Protein AF-A0A9Q9HT91-F1 (afdb_monomer)

Radius of gyration: 25.12 Å; Cα contacts (8 Å, |Δi|>4): 204; chains: 1; bounding box: 53×42×69 Å

Nearest PDB structures (foldseek):
  7d0o-assembly1_A  TM=6.797E-01  e=1.186E-01  Homo sapiens
  7cmr-assembly1_A  TM=4.939E-01  e=7.449E-02  Homo sapiens
  5gk9-assembly1_A  TM=5.069E-01  e=9.399E-02  Homo sapiens
  5j8c-assembly1_A  TM=4.396E-01  e=1.412E-01  Homo sapiens
  5wci-assembly1_A  TM=4.255E-01  e=2.381E-01  Homo sapiens

Mean predicted aligned error: 10.66 Å

Structure (mmCIF, N/CA/C/O backbone):
data_AF-A0A9Q9HT91-F1
#
_entry.id   AF-A0A9Q9HT91-F1
#
loop_
_atom_site.group_PDB
_atom_site.id
_atom_site.type_symbol
_atom_site.label_atom_id
_atom_site.label_alt_id
_atom_site.label_comp_id
_atom_site.label_asym_id
_atom_site.label_entity_id
_atom_site.label_seq_id
_atom_site.pdbx_PDB_ins_code
_atom_site.Cartn_x
_atom_site.Cartn_y
_atom_site.Cartn_z
_atom_site.occupancy
_atom_site.B_iso_or_equiv
_atom_site.auth_seq_id
_atom_site.auth_comp_id
_atom_site.auth_asym_id
_atom_site.auth_atom_id
_atom_site.pdbx_PDB_model_num
ATOM 1 N N . MET A 1 1 ? 9.667 20.207 -13.976 1.00 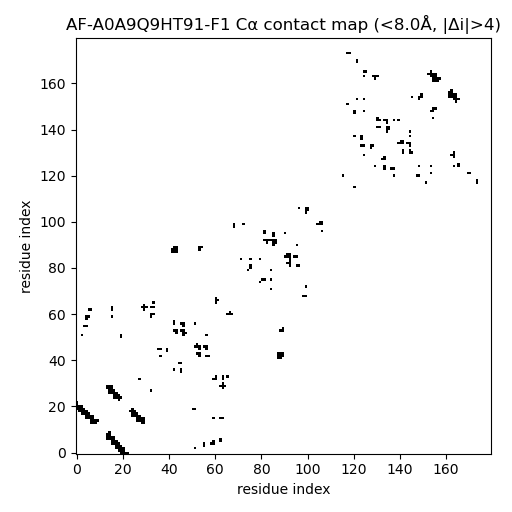67.81 1 MET A N 1
ATOM 2 C CA . MET A 1 1 ? 8.392 19.651 -14.512 1.00 67.81 1 MET A CA 1
ATOM 3 C C . MET A 1 1 ? 7.935 18.475 -13.646 1.00 67.81 1 MET A C 1
ATOM 5 O O . MET A 1 1 ? 8.798 17.853 -13.045 1.00 67.81 1 MET A O 1
ATOM 9 N N . PRO A 1 2 ? 6.633 18.139 -13.525 1.00 85.19 2 PRO A N 1
ATOM 10 C CA . PRO A 1 2 ? 6.233 16.934 -12.793 1.00 85.19 2 PRO A CA 1
ATOM 11 C C . PRO A 1 2 ? 6.709 15.677 -13.531 1.00 85.19 2 PRO A C 1
ATOM 13 O O . PRO A 1 2 ? 6.568 15.599 -14.753 1.00 85.19 2 PRO A O 1
ATOM 16 N N . SER A 1 3 ? 7.232 14.692 -12.797 1.00 91.38 3 SER A N 1
ATOM 17 C CA . SER A 1 3 ? 7.652 13.409 -13.364 1.00 91.38 3 SER A CA 1
ATOM 18 C C . SER A 1 3 ? 6.485 12.682 -14.040 1.00 91.38 3 SER A C 1
ATOM 20 O O . SER A 1 3 ? 5.354 12.686 -13.541 1.00 91.38 3 SER A O 1
ATOM 22 N N . LYS A 1 4 ? 6.746 12.027 -15.173 1.00 93.50 4 LYS A N 1
ATOM 23 C CA . LYS A 1 4 ? 5.754 11.290 -15.965 1.00 93.50 4 LYS A CA 1
ATOM 24 C C . LYS A 1 4 ? 6.334 9.960 -16.428 1.00 93.50 4 LYS A C 1
ATOM 26 O O . LYS A 1 4 ? 7.539 9.791 -16.533 1.00 93.50 4 LYS A O 1
ATOM 31 N N . VAL A 1 5 ? 5.440 9.016 -16.705 1.00 94.50 5 VAL A N 1
ATOM 32 C CA . VAL A 1 5 ? 5.770 7.707 -17.283 1.00 94.50 5 VAL A CA 1
ATOM 33 C C . VAL A 1 5 ? 4.813 7.439 -18.438 1.00 94.50 5 VAL A C 1
ATOM 35 O O . VAL A 1 5 ? 3.598 7.605 -18.267 1.00 94.50 5 VAL A O 1
ATOM 38 N N . PHE A 1 6 ? 5.320 7.026 -19.593 1.00 95.00 6 PHE A N 1
ATOM 39 C CA . PHE A 1 6 ? 4.531 6.715 -20.792 1.00 95.00 6 PHE A CA 1
ATOM 40 C C . PHE A 1 6 ? 5.215 5.615 -21.608 1.00 95.00 6 PHE A C 1
ATOM 42 O O . PHE A 1 6 ? 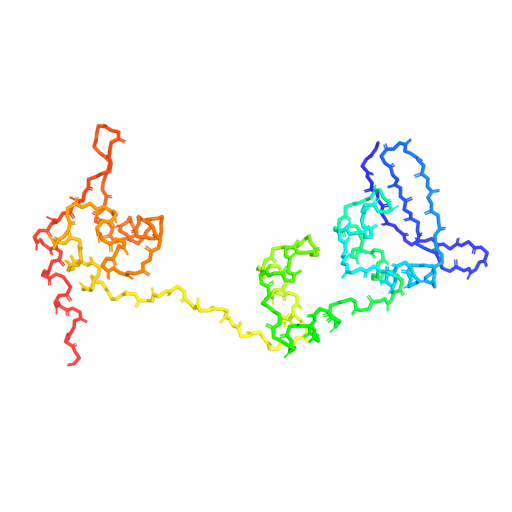6.400 5.340 -21.444 1.00 95.00 6 PHE A O 1
ATOM 49 N N . ALA A 1 7 ? 4.427 4.947 -22.445 1.00 93.81 7 ALA A N 1
ATOM 50 C CA . ALA A 1 7 ? 4.958 4.011 -23.421 1.00 93.81 7 ALA A CA 1
ATOM 51 C C . ALA A 1 7 ? 5.346 4.783 -24.680 1.00 93.81 7 ALA A C 1
ATOM 53 O O . ALA A 1 7 ? 4.586 5.646 -25.123 1.00 93.81 7 ALA A O 1
ATOM 54 N N . ILE A 1 8 ? 6.493 4.444 -25.251 1.00 94.12 8 ILE A N 1
ATOM 55 C CA . ILE A 1 8 ? 6.934 4.927 -26.560 1.00 94.12 8 ILE A CA 1
ATOM 56 C C . ILE A 1 8 ? 7.317 3.736 -27.435 1.00 94.12 8 ILE A C 1
ATOM 58 O O . ILE A 1 8 ? 7.484 2.617 -26.943 1.00 94.12 8 ILE A O 1
ATOM 62 N N . VAL A 1 9 ? 7.448 3.983 -28.734 1.00 93.44 9 VAL A N 1
ATOM 63 C CA . VAL A 1 9 ? 8.010 3.025 -29.686 1.00 93.44 9 VAL A CA 1
ATOM 64 C C . VAL A 1 9 ? 9.248 3.661 -30.302 1.00 93.44 9 VAL A C 1
ATOM 66 O O . VAL A 1 9 ? 9.152 4.752 -30.855 1.00 93.44 9 VAL A O 1
ATOM 69 N N . VAL A 1 10 ? 10.391 2.989 -30.190 1.00 91.69 10 VAL A N 1
ATOM 70 C CA . VAL A 1 10 ? 11.672 3.394 -30.789 1.00 91.69 10 VAL A CA 1
ATOM 71 C C . VAL A 1 10 ? 12.185 2.196 -31.572 1.00 91.69 10 VAL A C 1
ATOM 73 O O . VAL A 1 10 ? 12.246 1.099 -31.022 1.00 91.69 10 VAL A O 1
ATOM 76 N N . ASP A 1 11 ? 12.460 2.368 -32.864 1.00 92.00 11 ASP A N 1
ATOM 77 C CA . ASP A 1 11 ? 12.933 1.295 -33.753 1.00 92.00 11 ASP A CA 1
ATOM 78 C C . ASP A 1 11 ? 12.092 0.012 -33.663 1.00 92.00 11 ASP A C 1
ATOM 80 O O . ASP A 1 11 ? 12.602 -1.094 -33.494 1.00 92.00 11 ASP A O 1
ATOM 84 N N . GLN A 1 12 ? 10.764 0.172 -33.720 1.00 93.50 12 GLN A N 1
ATOM 85 C CA . GLN A 1 12 ? 9.773 -0.912 -33.601 1.00 93.50 12 GLN A CA 1
ATOM 86 C C . GLN A 1 12 ? 9.754 -1.635 -32.238 1.00 93.50 12 GLN A C 1
ATOM 88 O O . GLN A 1 12 ? 9.009 -2.598 -32.053 1.00 93.50 12 GLN A O 1
ATOM 93 N N . ARG A 1 13 ? 10.508 -1.157 -31.242 1.00 92.25 13 ARG A N 1
ATOM 94 C CA . ARG A 1 13 ? 10.531 -1.703 -29.880 1.00 92.25 13 ARG A CA 1
ATOM 95 C C . ARG A 1 13 ? 9.692 -0.846 -28.945 1.00 92.25 13 ARG A C 1
ATOM 97 O O . ARG A 1 13 ? 9.821 0.375 -28.913 1.00 92.25 13 ARG A O 1
ATOM 104 N N . LYS A 1 14 ? 8.841 -1.489 -28.144 1.00 94.81 14 LYS A N 1
ATOM 105 C CA . LYS A 1 14 ? 8.106 -0.817 -27.063 1.00 94.81 14 LYS A CA 1
ATOM 106 C C . LYS A 1 14 ? 9.066 -0.509 -25.918 1.00 94.81 14 LYS A C 1
ATOM 108 O O . LYS A 1 14 ? 9.733 -1.415 -25.426 1.00 94.81 14 LYS A O 1
ATOM 113 N N . MET A 1 15 ? 9.086 0.739 -25.467 1.00 96.12 15 MET A N 1
ATOM 114 C CA . MET A 1 15 ? 9.897 1.187 -24.335 1.00 96.12 15 MET A CA 1
ATOM 115 C C . MET A 1 15 ? 9.038 1.906 -23.295 1.00 96.12 15 MET A C 1
ATOM 117 O O . MET A 1 15 ? 7.963 2.437 -23.595 1.00 96.12 15 MET A O 1
ATOM 121 N N . VAL A 1 16 ? 9.533 1.935 -22.061 1.00 95.69 16 VAL A N 1
ATOM 122 C CA . VAL A 1 16 ? 8.996 2.723 -20.954 1.00 95.69 16 VAL A CA 1
ATOM 123 C C . VAL A 1 16 ? 9.860 3.964 -20.807 1.00 95.69 16 VAL A C 1
ATOM 125 O O . VAL A 1 16 ? 11.016 3.875 -20.404 1.00 95.69 16 VAL A O 1
ATOM 128 N N . ALA A 1 17 ? 9.299 5.123 -21.122 1.00 95.31 17 ALA A N 1
ATOM 129 C CA . ALA A 1 17 ? 9.983 6.392 -20.951 1.00 95.31 17 ALA A CA 1
ATOM 130 C C . ALA A 1 17 ? 9.537 7.074 -19.656 1.00 95.31 17 ALA A C 1
ATOM 132 O O . ALA A 1 17 ? 8.346 7.099 -19.314 1.00 95.31 17 ALA A O 1
ATOM 133 N N . ILE A 1 18 ? 10.519 7.596 -18.927 1.00 94.88 18 ILE A N 1
ATOM 134 C CA . ILE A 1 18 ? 10.377 8.195 -17.604 1.00 94.88 18 ILE A CA 1
ATOM 135 C C . ILE A 1 18 ? 10.991 9.590 -17.642 1.00 94.88 18 ILE A C 1
ATOM 137 O O . ILE A 1 18 ? 12.148 9.740 -18.023 1.00 94.88 18 ILE A O 1
ATOM 141 N N . THR A 1 19 ? 10.225 10.596 -17.222 1.00 93.38 19 THR A N 1
ATOM 142 C CA . THR A 1 19 ? 10.721 11.970 -17.072 1.00 93.38 19 THR A CA 1
ATOM 143 C C . THR A 1 19 ? 10.962 12.269 -15.607 1.00 93.38 19 THR A C 1
ATOM 145 O O . THR A 1 19 ? 10.081 12.034 -14.770 1.00 93.38 19 THR A O 1
ATOM 148 N N . VAL A 1 20 ? 12.124 12.829 -15.299 1.00 88.62 20 VAL A N 1
ATOM 149 C CA . VAL A 1 20 ? 12.476 13.309 -13.957 1.00 88.62 20 VAL A CA 1
ATOM 150 C C . VAL A 1 20 ? 12.316 14.830 -13.865 1.00 88.62 20 VAL A C 1
ATOM 152 O O . VAL A 1 20 ? 12.063 15.509 -14.862 1.00 88.62 20 VAL A O 1
ATOM 155 N N . SER A 1 21 ? 12.341 15.371 -12.645 1.00 75.88 21 SER A N 1
ATOM 156 C CA . SER A 1 21 ? 11.926 16.750 -12.337 1.00 75.88 21 SER A CA 1
ATOM 157 C C . SER A 1 21 ? 12.693 17.844 -13.089 1.00 75.88 21 SER A C 1
ATOM 159 O O . SER A 1 21 ? 12.141 18.933 -13.286 1.00 75.88 21 SER A O 1
ATOM 161 N N . GLU A 1 22 ? 13.896 17.526 -13.562 1.00 77.44 22 GLU A N 1
ATOM 162 C CA . GLU A 1 22 ? 14.826 18.421 -14.265 1.00 77.44 22 GLU A CA 1
ATOM 163 C C . GLU A 1 22 ? 14.638 18.426 -15.788 1.00 77.44 22 GLU A C 1
ATOM 165 O O . GLU A 1 22 ? 15.249 19.223 -16.486 1.00 77.44 22 GLU A O 1
ATOM 170 N N . GLY A 1 23 ? 13.707 17.617 -16.305 1.00 79.19 23 GLY A N 1
ATOM 171 C CA . GLY A 1 23 ? 13.425 17.560 -17.737 1.00 79.19 23 GLY A CA 1
ATOM 172 C C . GLY A 1 23 ? 14.238 16.513 -18.488 1.00 79.19 23 GLY A C 1
ATOM 173 O O . GLY A 1 23 ? 14.020 16.395 -19.688 1.00 79.19 23 GLY A O 1
ATOM 174 N N . ASP A 1 24 ? 15.073 15.725 -17.805 1.00 87.56 24 ASP A N 1
ATOM 175 C CA . ASP A 1 24 ? 15.729 14.550 -18.382 1.00 87.56 24 ASP A CA 1
ATOM 176 C C . ASP A 1 24 ? 14.738 13.404 -18.615 1.00 87.56 24 ASP A C 1
ATOM 178 O O . ASP A 1 24 ? 13.771 13.208 -17.863 1.00 87.56 24 ASP A O 1
ATOM 182 N N . TRP A 1 25 ? 14.983 12.653 -19.692 1.00 90.50 25 TRP A N 1
ATOM 183 C CA . TRP A 1 25 ? 14.171 11.518 -20.119 1.00 90.50 25 TRP A CA 1
ATOM 184 C C . TRP A 1 25 ? 15.060 10.287 -20.178 1.00 90.50 25 TRP A C 1
ATOM 186 O O . TRP A 1 25 ? 16.054 10.256 -20.899 1.00 90.50 25 TRP A O 1
ATOM 196 N N . HIS A 1 26 ? 14.657 9.249 -19.458 1.00 93.94 26 HIS A N 1
ATOM 197 C CA . HIS A 1 26 ? 15.297 7.945 -19.517 1.00 93.94 26 HIS A CA 1
ATOM 198 C C . HIS A 1 26 ? 14.332 6.953 -20.154 1.00 93.94 26 HIS A C 1
ATOM 200 O O . HIS A 1 26 ? 13.163 6.866 -19.764 1.00 93.94 26 HIS A O 1
ATOM 206 N N . CYS A 1 27 ? 14.816 6.222 -21.154 1.00 95.44 27 CYS A N 1
ATOM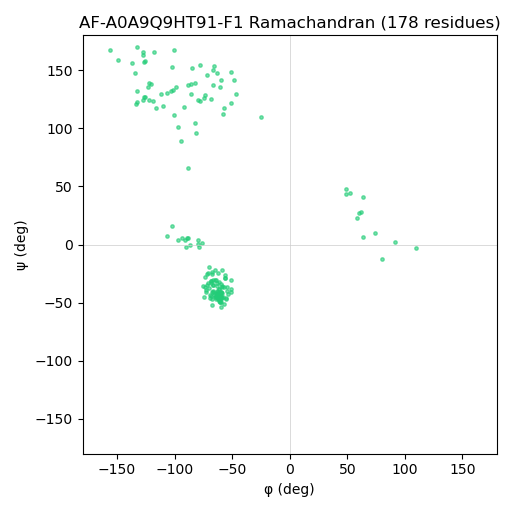 207 C CA . CYS A 1 27 ? 14.053 5.187 -21.835 1.00 95.44 27 CYS A CA 1
ATOM 208 C C . CYS A 1 27 ? 14.575 3.826 -21.399 1.00 95.44 27 CYS A C 1
ATOM 210 O O . CYS A 1 27 ? 15.775 3.584 -21.460 1.00 95.44 27 CYS A O 1
ATOM 212 N N . TYR A 1 28 ? 13.662 2.950 -21.000 1.00 96.50 28 TYR A N 1
ATOM 213 C CA . TYR A 1 28 ? 13.978 1.598 -20.567 1.00 96.50 28 TYR A CA 1
ATOM 214 C C . TYR A 1 28 ? 13.228 0.584 -21.421 1.00 96.50 28 TYR A C 1
ATOM 216 O O . TYR A 1 28 ? 12.034 0.740 -21.707 1.00 96.50 28 TYR A O 1
ATOM 224 N N . LEU A 1 29 ? 13.901 -0.493 -21.792 1.00 96.88 29 LEU A N 1
ATOM 225 C CA . LEU A 1 29 ? 13.258 -1.702 -22.273 1.00 96.88 29 LEU A CA 1
ATOM 226 C C . LEU A 1 29 ? 12.462 -2.356 -21.129 1.00 96.88 29 LEU A C 1
ATOM 228 O O . LEU A 1 29 ? 12.853 -2.264 -19.961 1.00 96.88 29 LEU A O 1
ATOM 232 N N . PRO A 1 30 ? 11.367 -3.075 -21.434 1.00 96.56 30 PRO A N 1
ATOM 233 C CA . PRO A 1 30 ? 10.641 -3.854 -20.432 1.00 96.56 30 PRO A CA 1
ATOM 234 C C . PRO A 1 30 ? 11.538 -4.795 -19.610 1.00 96.56 30 PRO A C 1
ATOM 236 O O . PRO A 1 30 ? 11.363 -4.880 -18.398 1.00 96.56 30 PRO A O 1
ATOM 239 N N . SER A 1 31 ? 12.541 -5.421 -20.236 1.00 97.12 31 SER A N 1
ATOM 240 C CA . SER A 1 31 ? 13.512 -6.307 -19.574 1.00 97.12 31 SER A CA 1
ATOM 241 C C . SER A 1 31 ? 14.438 -5.581 -18.590 1.00 97.12 31 SER A C 1
ATOM 243 O O . SER A 1 31 ? 14.853 -6.153 -17.583 1.00 97.12 31 SER A O 1
ATOM 245 N N . GLU A 1 32 ? 14.756 -4.309 -18.834 1.00 97.50 32 GLU A N 1
ATOM 246 C CA . GLU A 1 32 ? 15.544 -3.496 -17.900 1.00 97.50 32 GLU A CA 1
ATOM 247 C C . GLU A 1 32 ? 14.709 -3.133 -16.672 1.00 97.50 32 GLU A C 1
ATOM 249 O O . GLU A 1 32 ? 15.192 -3.218 -15.545 1.00 97.50 32 GLU A O 1
ATOM 254 N N . ILE A 1 33 ? 13.430 -2.801 -16.875 1.00 97.12 33 ILE A N 1
ATOM 255 C CA . ILE A 1 33 ? 12.484 -2.563 -15.778 1.00 97.12 33 ILE A CA 1
ATOM 256 C C . ILE A 1 33 ? 12.293 -3.840 -14.949 1.00 97.12 33 ILE A C 1
ATOM 258 O O . ILE A 1 33 ? 12.265 -3.767 -13.721 1.00 97.12 33 ILE A O 1
ATOM 262 N N . GLU A 1 34 ? 12.210 -5.002 -15.597 1.00 97.31 34 GLU A N 1
ATOM 263 C CA . GLU A 1 34 ? 12.161 -6.308 -14.933 1.00 97.31 34 GLU A CA 1
ATOM 264 C C . GLU A 1 34 ? 13.423 -6.582 -14.111 1.00 97.31 34 GLU A C 1
ATOM 266 O O . GLU A 1 34 ? 13.323 -6.973 -12.951 1.00 97.31 34 GLU A O 1
ATOM 271 N N . THR A 1 35 ? 14.601 -6.294 -14.667 1.00 97.75 35 THR A N 1
ATOM 272 C CA . THR A 1 35 ? 15.886 -6.437 -13.965 1.00 97.75 35 THR A CA 1
ATOM 273 C C . THR A 1 35 ? 15.966 -5.523 -12.743 1.00 97.75 35 THR A C 1
ATOM 275 O O . THR A 1 35 ? 16.376 -5.944 -11.665 1.00 97.75 35 THR A O 1
ATOM 278 N N . ILE A 1 36 ? 15.540 -4.265 -12.872 1.00 97.06 36 ILE A N 1
ATOM 279 C CA . ILE A 1 36 ? 15.503 -3.333 -11.740 1.00 97.06 36 ILE A CA 1
ATOM 280 C C . ILE A 1 36 ? 14.527 -3.831 -10.667 1.00 97.06 36 ILE A C 1
ATOM 282 O O . ILE A 1 36 ? 14.830 -3.739 -9.476 1.00 97.06 36 ILE A O 1
ATOM 286 N N . TYR A 1 37 ? 13.366 -4.347 -11.079 1.00 97.44 37 TYR A N 1
ATOM 287 C CA . TYR A 1 37 ? 12.358 -4.883 -10.172 1.00 97.44 37 TYR A CA 1
ATOM 288 C C . TYR A 1 37 ? 12.868 -6.108 -9.406 1.00 97.44 37 TYR A C 1
ATOM 290 O O . TYR A 1 37 ? 12.738 -6.139 -8.187 1.00 97.44 37 TYR A O 1
ATOM 298 N N . SER A 1 38 ? 13.503 -7.070 -10.081 1.00 96.69 38 SER A N 1
ATOM 299 C CA . SER A 1 38 ? 14.019 -8.294 -9.450 1.00 96.69 38 SER A CA 1
ATOM 300 C C . SER A 1 38 ? 15.185 -8.047 -8.487 1.00 96.69 38 SER A C 1
ATOM 302 O O . SER A 1 38 ? 15.378 -8.816 -7.550 1.00 96.69 38 SER A O 1
ATOM 304 N N . GLN A 1 39 ? 15.935 -6.961 -8.686 1.00 96.69 39 GLN A N 1
ATOM 305 C CA . GLN A 1 39 ? 17.037 -6.531 -7.817 1.00 96.69 39 GLN A CA 1
ATOM 306 C C . GLN A 1 39 ? 16.599 -5.657 -6.632 1.00 96.69 39 GLN A C 1
ATOM 308 O O . GLN A 1 39 ? 17.451 -5.188 -5.879 1.00 96.69 39 GLN A O 1
ATOM 313 N N . SER A 1 40 ? 15.305 -5.362 -6.491 1.00 95.75 40 SER A N 1
ATOM 314 C CA . SER A 1 40 ? 14.809 -4.414 -5.492 1.00 95.75 40 SER A CA 1
ATOM 315 C C . SER A 1 40 ? 13.828 -5.068 -4.527 1.00 95.75 40 SER A C 1
ATOM 317 O O . SER A 1 40 ? 12.909 -5.765 -4.943 1.00 95.75 40 SER A O 1
ATOM 319 N N . ASP A 1 41 ? 13.943 -4.743 -3.239 1.00 93.44 41 ASP A N 1
ATOM 320 C CA . ASP A 1 41 ? 13.063 -5.317 -2.211 1.00 93.44 41 ASP A CA 1
ATOM 321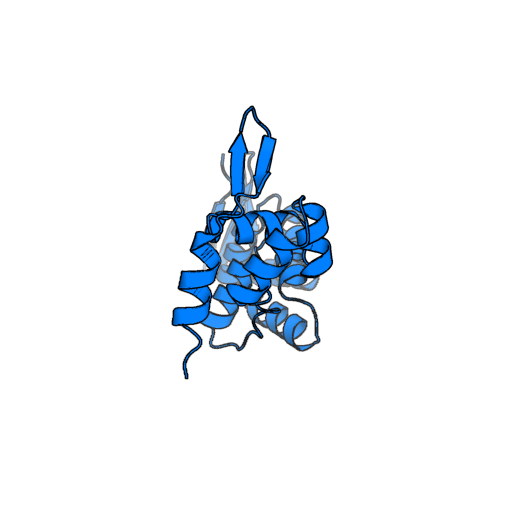 C C . ASP A 1 41 ? 11.621 -4.792 -2.286 1.00 93.44 41 ASP A C 1
ATOM 323 O O . ASP A 1 41 ? 10.664 -5.486 -1.941 1.00 93.44 41 ASP A O 1
ATOM 327 N N . ASN A 1 42 ? 11.445 -3.528 -2.686 1.00 95.69 42 ASN A N 1
ATOM 328 C CA . ASN A 1 42 ? 10.142 -2.869 -2.706 1.00 95.69 42 ASN A CA 1
ATOM 329 C C . ASN A 1 42 ? 10.086 -1.699 -3.701 1.00 95.69 42 ASN A C 1
ATOM 331 O O . ASN A 1 42 ? 11.099 -1.183 -4.184 1.00 95.69 42 ASN A O 1
ATOM 335 N N . LEU A 1 43 ? 8.865 -1.222 -3.973 1.00 96.38 43 LEU A N 1
ATOM 336 C CA . LEU A 1 43 ? 8.635 -0.138 -4.932 1.00 96.38 43 LEU A CA 1
ATOM 337 C C . LEU A 1 43 ? 9.249 1.208 -4.521 1.00 96.38 43 LEU A C 1
ATOM 339 O O . LEU A 1 43 ? 9.445 2.053 -5.394 1.00 96.38 43 LEU A O 1
ATOM 343 N N . ARG A 1 44 ? 9.525 1.452 -3.230 1.00 95.94 44 ARG A N 1
ATOM 344 C CA . ARG A 1 44 ? 10.178 2.698 -2.791 1.00 95.94 44 ARG A CA 1
ATOM 345 C C . ARG A 1 44 ? 11.651 2.714 -3.171 1.00 95.94 44 ARG A C 1
ATOM 347 O O . ARG A 1 44 ? 12.128 3.756 -3.609 1.00 95.94 44 ARG A O 1
ATOM 354 N N . THR A 1 45 ? 12.335 1.579 -3.065 1.00 96.44 45 THR A N 1
ATOM 355 C CA . THR A 1 45 ? 13.725 1.441 -3.512 1.00 96.44 45 THR A CA 1
ATOM 356 C C . THR A 1 45 ? 13.837 1.719 -5.010 1.00 96.44 45 THR A C 1
ATOM 358 O O . THR A 1 45 ? 14.653 2.540 -5.423 1.00 96.44 45 THR A O 1
ATOM 361 N N . ILE A 1 46 ? 12.940 1.139 -5.816 1.00 96.31 46 ILE A N 1
ATOM 362 C CA . ILE A 1 46 ? 12.890 1.387 -7.267 1.00 96.31 46 ILE A CA 1
ATOM 363 C C . ILE A 1 46 ? 12.585 2.862 -7.561 1.00 96.31 46 ILE A C 1
ATOM 365 O O . ILE A 1 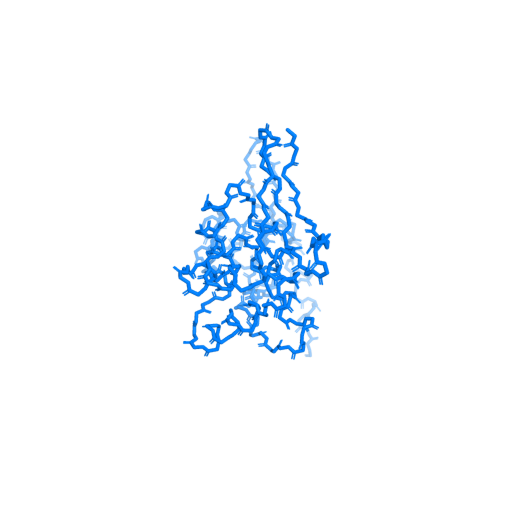46 ? 13.249 3.486 -8.384 1.00 96.31 46 ILE A O 1
ATOM 369 N N . ALA A 1 47 ? 11.583 3.425 -6.882 1.00 95.44 47 ALA A N 1
ATOM 370 C CA . ALA A 1 47 ? 11.186 4.825 -7.013 1.00 95.44 47 ALA A CA 1
ATOM 371 C C . ALA A 1 47 ? 12.363 5.775 -6.752 1.00 95.44 47 ALA A C 1
ATOM 373 O O . ALA A 1 47 ? 12.615 6.666 -7.559 1.00 95.44 47 ALA A O 1
ATOM 374 N N . SER A 1 48 ? 13.112 5.529 -5.675 1.00 94.56 48 SER A N 1
ATOM 375 C CA . SER A 1 48 ? 14.326 6.274 -5.336 1.00 94.56 48 SER A CA 1
ATOM 376 C C . SER A 1 48 ? 15.390 6.144 -6.430 1.00 94.56 48 SER A C 1
ATOM 378 O O . SER A 1 48 ? 15.879 7.153 -6.929 1.00 94.56 48 SER A O 1
ATOM 380 N N . ARG A 1 49 ? 15.679 4.911 -6.878 1.00 94.44 49 ARG A N 1
ATOM 381 C CA . ARG A 1 49 ? 16.671 4.625 -7.930 1.00 94.44 49 ARG A CA 1
ATOM 382 C C . ARG A 1 49 ? 16.353 5.319 -9.256 1.00 94.44 49 ARG A C 1
ATOM 384 O O . ARG A 1 49 ? 17.270 5.718 -9.960 1.00 94.44 49 ARG A O 1
ATOM 391 N N . LEU A 1 50 ? 15.072 5.444 -9.596 1.00 93.12 50 LEU A N 1
ATOM 392 C CA . LEU A 1 50 ? 14.606 6.049 -10.847 1.00 93.12 50 LEU A CA 1
ATOM 393 C C . LEU A 1 50 ? 14.205 7.526 -10.709 1.00 93.12 50 LEU A C 1
ATOM 395 O O . LEU A 1 50 ? 13.692 8.099 -11.667 1.00 93.12 50 LEU A O 1
ATOM 399 N N . GLY A 1 51 ? 14.377 8.138 -9.532 1.00 93.56 51 GLY A N 1
ATOM 400 C CA . GLY A 1 51 ? 14.031 9.545 -9.306 1.00 93.56 51 GLY A CA 1
ATOM 401 C C . GLY A 1 51 ? 12.541 9.869 -9.488 1.00 93.56 51 GLY A C 1
ATOM 402 O O . GLY A 1 51 ? 12.185 10.986 -9.865 1.00 93.56 51 GLY A O 1
ATOM 403 N N . ILE A 1 52 ? 11.643 8.904 -9.255 1.00 94.94 52 ILE A N 1
ATOM 404 C CA . ILE A 1 52 ? 10.193 9.071 -9.448 1.00 94.94 52 ILE A CA 1
ATOM 405 C C . ILE A 1 52 ? 9.383 8.558 -8.261 1.00 94.94 52 ILE A C 1
ATOM 407 O O . ILE A 1 52 ? 9.892 7.917 -7.354 1.00 94.94 52 ILE A O 1
ATOM 411 N N . THR A 1 53 ? 8.081 8.843 -8.231 1.00 95.31 53 THR A N 1
ATOM 412 C CA . THR A 1 53 ? 7.218 8.401 -7.124 1.00 95.31 53 THR A CA 1
ATOM 413 C C . THR A 1 53 ? 6.831 6.917 -7.242 1.00 95.31 53 THR A C 1
ATOM 415 O O . THR A 1 53 ? 6.682 6.406 -8.357 1.00 95.31 53 THR A O 1
ATOM 418 N N . PRO A 1 54 ? 6.517 6.221 -6.128 1.00 96.06 54 PRO A N 1
ATOM 419 C CA . PRO A 1 54 ? 6.009 4.843 -6.173 1.00 96.06 54 PRO A CA 1
ATOM 420 C C . PRO A 1 54 ? 4.746 4.676 -7.031 1.00 96.06 54 PRO A C 1
ATOM 422 O O . PRO A 1 54 ? 4.514 3.620 -7.614 1.00 96.06 54 PRO A O 1
ATOM 425 N N . LEU A 1 55 ? 3.918 5.722 -7.147 1.00 95.06 55 LEU A N 1
ATOM 426 C CA . LEU A 1 55 ? 2.758 5.720 -8.041 1.00 95.06 55 LEU A CA 1
ATOM 427 C C . LEU A 1 55 ? 3.166 5.574 -9.511 1.00 95.06 55 LEU A C 1
ATOM 429 O O . LEU A 1 55 ? 2.527 4.821 -10.246 1.00 95.06 55 LEU A O 1
ATOM 433 N N . LEU A 1 56 ? 4.220 6.275 -9.926 1.00 96.00 56 LEU A N 1
ATOM 434 C CA . LEU A 1 56 ? 4.745 6.210 -11.285 1.00 96.00 56 LEU A CA 1
ATOM 435 C C . LEU A 1 56 ? 5.448 4.878 -11.559 1.00 96.00 56 LEU A C 1
ATOM 437 O O . LEU A 1 56 ? 5.263 4.329 -12.642 1.00 96.00 56 LEU A O 1
ATOM 441 N N . ILE A 1 57 ? 6.125 4.292 -10.566 1.00 97.06 57 ILE A N 1
ATOM 442 C CA . ILE A 1 57 ? 6.682 2.933 -10.678 1.00 97.06 57 ILE A CA 1
ATOM 443 C C . ILE A 1 57 ? 5.601 1.902 -10.980 1.00 97.06 57 ILE A C 1
ATOM 445 O O . ILE A 1 57 ? 5.758 1.105 -11.898 1.00 97.06 57 ILE A O 1
ATOM 449 N N . ARG A 1 58 ? 4.451 1.953 -10.297 1.00 96.31 58 ARG A N 1
ATOM 450 C CA . ARG A 1 58 ? 3.326 1.053 -10.614 1.00 96.31 58 ARG A CA 1
ATOM 451 C C . ARG A 1 58 ? 2.879 1.176 -12.072 1.00 96.31 58 ARG A C 1
ATOM 453 O O . ARG A 1 58 ? 2.503 0.181 -12.688 1.00 96.31 58 ARG A O 1
ATOM 460 N N . LYS A 1 59 ? 2.914 2.392 -12.630 1.00 96.62 59 LYS A N 1
ATOM 461 C CA . LYS A 1 59 ? 2.615 2.623 -14.048 1.00 96.62 59 LYS A CA 1
ATOM 462 C C . LYS A 1 59 ? 3.700 2.017 -14.943 1.00 96.62 59 LYS A C 1
ATOM 464 O O . LYS A 1 59 ? 3.334 1.351 -15.905 1.00 96.62 59 LYS A O 1
ATOM 469 N N . ALA A 1 60 ? 4.978 2.206 -14.615 1.00 96.94 60 ALA A N 1
ATOM 470 C CA . ALA A 1 60 ? 6.111 1.639 -15.350 1.00 96.94 60 ALA A CA 1
ATOM 471 C C . ALA A 1 60 ? 6.065 0.102 -15.382 1.00 96.94 60 ALA A C 1
ATOM 473 O O . ALA A 1 60 ? 6.089 -0.480 -16.461 1.00 96.94 60 ALA A O 1
ATOM 474 N N . LEU A 1 61 ? 5.871 -0.544 -14.227 1.00 97.50 61 LEU A N 1
ATOM 475 C CA . LEU A 1 61 ? 5.748 -2.004 -14.115 1.00 97.50 61 LEU A CA 1
ATOM 476 C C . LEU A 1 61 ? 4.590 -2.545 -14.958 1.00 97.50 61 LEU A C 1
ATOM 478 O O . LEU A 1 61 ? 4.747 -3.529 -15.672 1.00 97.50 61 LEU A O 1
ATOM 482 N N . ARG A 1 62 ? 3.441 -1.857 -14.954 1.00 96.38 62 ARG A N 1
ATOM 483 C CA . ARG A 1 62 ? 2.301 -2.231 -15.801 1.00 96.38 62 ARG A CA 1
ATOM 484 C C . ARG A 1 62 ? 2.625 -2.132 -17.294 1.00 96.38 62 ARG A C 1
ATOM 486 O O . ARG A 1 62 ? 2.185 -2.986 -18.052 1.00 96.38 62 ARG A O 1
ATOM 493 N N . LEU A 1 63 ? 3.356 -1.101 -17.723 1.00 96.50 63 LEU A N 1
ATOM 494 C CA . LEU A 1 63 ? 3.779 -0.960 -19.123 1.00 96.50 63 LEU A CA 1
ATOM 495 C C . LEU A 1 63 ? 4.810 -2.024 -19.522 1.00 96.50 63 LEU A C 1
ATOM 497 O O . LEU A 1 63 ? 4.795 -2.479 -20.661 1.00 96.50 63 LEU A O 1
ATOM 501 N N . ALA A 1 64 ? 5.642 -2.459 -18.576 1.00 96.25 64 ALA A N 1
ATOM 502 C CA . ALA A 1 64 ? 6.570 -3.574 -18.736 1.00 96.25 64 ALA A CA 1
ATOM 503 C C . ALA A 1 64 ? 5.906 -4.960 -18.583 1.00 96.25 64 ALA A C 1
ATOM 505 O O . ALA A 1 64 ? 6.589 -5.970 -18.652 1.00 96.25 64 ALA A O 1
ATOM 506 N N . SER A 1 65 ? 4.580 -5.031 -18.402 1.00 97.00 65 SER A N 1
ATOM 507 C CA . SER A 1 65 ? 3.826 -6.281 -18.184 1.00 97.00 65 SER A CA 1
ATOM 508 C C . SER A 1 65 ? 4.235 -7.081 -16.935 1.00 97.00 65 SER A C 1
ATOM 510 O O . SER A 1 65 ? 4.015 -8.288 -16.869 1.00 97.00 65 SER A O 1
ATOM 512 N N . ILE A 1 66 ? 4.767 -6.411 -15.910 1.00 97.25 66 ILE A N 1
ATOM 513 C CA . ILE A 1 66 ? 5.165 -7.023 -14.635 1.00 97.25 66 ILE A CA 1
ATOM 514 C C . ILE A 1 66 ? 3.999 -6.948 -13.641 1.00 97.25 66 ILE A C 1
ATOM 516 O O . ILE A 1 66 ? 3.559 -5.860 -13.249 1.00 97.25 66 ILE A O 1
ATOM 520 N N . ASP A 1 67 ? 3.504 -8.104 -13.188 1.00 96.44 67 ASP A N 1
ATOM 521 C CA . ASP A 1 67 ? 2.384 -8.186 -12.240 1.00 96.44 67 ASP A CA 1
ATOM 522 C C . ASP A 1 67 ? 2.843 -8.155 -10.775 1.00 96.44 67 ASP A C 1
ATOM 524 O O . ASP A 1 67 ? 2.644 -9.104 -10.017 1.00 96.44 67 ASP A O 1
ATOM 528 N N . TYR A 1 68 ? 3.416 -7.026 -10.352 1.00 96.75 68 TYR A N 1
ATOM 529 C CA . TYR A 1 68 ? 3.940 -6.851 -8.989 1.00 96.75 68 TYR A CA 1
ATOM 530 C C . TYR A 1 68 ? 2.895 -7.111 -7.886 1.00 96.75 68 TYR A C 1
ATOM 532 O O . TYR A 1 68 ? 3.228 -7.482 -6.763 1.00 96.75 68 TYR A O 1
ATOM 540 N N . LEU A 1 69 ? 1.601 -6.933 -8.189 1.00 97.38 69 LEU A N 1
ATOM 541 C CA . LEU A 1 69 ? 0.524 -7.226 -7.243 1.00 97.38 69 LEU A CA 1
ATOM 542 C C . LEU A 1 69 ? 0.477 -8.708 -6.875 1.00 97.38 69 LEU A C 1
ATOM 544 O O . LEU A 1 69 ? 0.128 -9.031 -5.740 1.00 97.38 69 LEU A O 1
ATOM 548 N N . ARG A 1 70 ? 0.833 -9.596 -7.807 1.00 97.56 70 ARG A N 1
ATOM 549 C CA . ARG A 1 70 ? 0.876 -11.037 -7.565 1.00 97.56 70 ARG A CA 1
ATOM 550 C C . ARG A 1 70 ? 1.965 -11.397 -6.564 1.00 97.56 70 ARG A C 1
ATOM 552 O O . ARG A 1 70 ? 1.717 -12.211 -5.679 1.00 97.56 70 ARG A O 1
ATOM 559 N N . ASP A 1 71 ? 3.123 -10.755 -6.656 1.00 96.75 71 ASP A N 1
ATOM 560 C CA . ASP A 1 71 ? 4.230 -10.979 -5.723 1.00 96.75 71 ASP A CA 1
ATOM 561 C C . ASP A 1 71 ? 3.902 -10.441 -4.332 1.00 96.75 71 ASP A C 1
ATOM 563 O O . ASP A 1 71 ? 4.062 -11.154 -3.341 1.00 96.75 71 ASP A O 1
ATOM 567 N N . LEU A 1 72 ? 3.317 -9.240 -4.250 1.00 97.06 72 LEU A N 1
ATOM 568 C CA . LEU A 1 72 ? 2.811 -8.713 -2.978 1.00 97.06 72 LEU A CA 1
ATOM 569 C C . LEU A 1 72 ? 1.751 -9.634 -2.363 1.00 97.06 72 LEU A C 1
ATOM 571 O O . LEU A 1 72 ? 1.699 -9.792 -1.144 1.00 97.06 72 LEU A O 1
ATOM 575 N N . TYR A 1 73 ? 0.899 -10.252 -3.183 1.00 97.31 73 TYR A N 1
ATOM 576 C CA . TYR A 1 73 ? -0.101 -11.188 -2.684 1.00 97.31 73 TYR A CA 1
ATOM 577 C C . TYR A 1 73 ? 0.525 -12.494 -2.176 1.00 97.31 73 TYR A C 1
ATOM 579 O O . TYR A 1 73 ? 0.099 -12.993 -1.137 1.00 97.31 73 TYR A O 1
ATOM 587 N N . LYS A 1 74 ? 1.578 -13.010 -2.823 1.00 96.88 74 LYS A N 1
ATOM 588 C CA . LYS A 1 74 ? 2.347 -14.154 -2.299 1.00 96.88 74 LYS A CA 1
ATOM 589 C C . LYS A 1 74 ? 2.959 -13.842 -0.931 1.00 96.88 74 LYS A C 1
ATOM 591 O O . LYS A 1 74 ? 2.809 -14.644 -0.015 1.00 96.88 74 LYS A O 1
ATOM 596 N N . GLN A 1 75 ? 3.562 -12.662 -0.765 1.00 95.88 75 GLN A N 1
ATOM 597 C CA . GLN A 1 75 ? 4.102 -12.222 0.532 1.00 95.88 75 GLN A CA 1
ATOM 598 C C . GLN A 1 75 ? 3.003 -12.075 1.597 1.00 95.88 75 GLN A C 1
ATOM 600 O O . GLN A 1 75 ? 3.188 -12.389 2.771 1.00 95.88 75 GLN A O 1
ATOM 605 N N . TYR A 1 76 ? 1.816 -11.624 1.193 1.00 95.69 76 TYR A N 1
ATOM 606 C CA . TYR A 1 76 ? 0.660 -11.596 2.083 1.00 95.69 76 TYR A CA 1
ATOM 607 C C . TYR A 1 76 ? 0.239 -13.010 2.515 1.00 95.69 76 TYR A C 1
ATOM 609 O O . TYR A 1 76 ? -0.019 -13.246 3.696 1.00 95.69 76 TYR A O 1
ATOM 617 N N . GLN A 1 77 ? 0.198 -13.962 1.580 1.00 95.12 77 GLN A N 1
ATOM 618 C CA . GLN A 1 77 ? -0.133 -15.359 1.870 1.00 95.12 77 GLN A CA 1
ATOM 619 C C 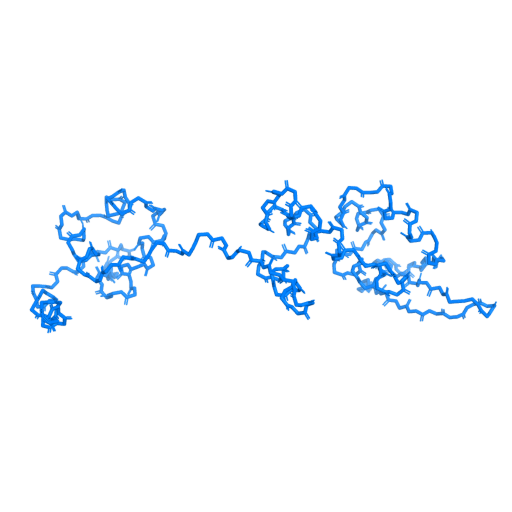. GLN A 1 77 ? 0.912 -16.042 2.763 1.00 95.12 77 GLN A C 1
ATOM 621 O O . GLN A 1 77 ? 0.533 -16.887 3.570 1.00 95.12 77 GLN A O 1
ATOM 626 N N . SER A 1 78 ? 2.185 -15.639 2.687 1.00 94.94 78 SER A N 1
ATOM 627 C CA . SER A 1 78 ? 3.242 -16.108 3.594 1.00 94.94 78 SER A CA 1
ATOM 628 C C . SER A 1 78 ? 3.196 -15.471 4.989 1.00 94.94 78 SER A C 1
ATOM 630 O O . SER A 1 78 ? 4.036 -15.784 5.825 1.00 94.94 78 SER A O 1
ATOM 632 N N . GLY A 1 79 ? 2.220 -14.599 5.262 1.00 92.19 79 GLY A N 1
ATOM 633 C CA . GLY A 1 79 ? 1.949 -14.062 6.596 1.00 92.19 79 GLY A CA 1
ATOM 634 C C . GLY A 1 79 ? 2.289 -12.585 6.786 1.00 92.19 79 GLY A C 1
ATOM 635 O O . GLY A 1 79 ? 1.977 -12.040 7.847 1.00 92.19 79 GLY A O 1
ATOM 636 N N . THR A 1 80 ? 2.857 -11.900 5.789 1.00 92.75 80 THR A N 1
ATOM 637 C CA . THR A 1 80 ? 3.194 -10.479 5.933 1.00 92.75 80 THR A CA 1
ATOM 638 C C . THR A 1 80 ? 1.917 -9.630 6.009 1.00 92.75 80 THR A C 1
ATOM 640 O O . THR A 1 80 ? 1.065 -9.692 5.112 1.00 92.75 80 THR A O 1
ATOM 643 N N . PRO A 1 81 ? 1.735 -8.792 7.047 1.00 92.25 81 PRO A N 1
ATOM 644 C CA . PRO A 1 81 ? 0.539 -7.972 7.173 1.00 92.25 81 PRO A CA 1
ATOM 645 C C . PRO A 1 81 ? 0.363 -7.003 5.995 1.00 92.25 81 PRO A C 1
ATOM 647 O O . PRO A 1 81 ? 1.272 -6.265 5.628 1.00 92.25 81 PRO A O 1
ATOM 650 N N . CYS A 1 82 ? -0.863 -6.893 5.472 1.00 93.19 82 CYS A N 1
ATOM 651 C CA . CYS A 1 82 ? -1.195 -5.970 4.373 1.00 93.19 82 CYS A CA 1
ATOM 652 C C . CYS A 1 82 ? -0.844 -4.498 4.690 1.00 93.19 82 CYS A C 1
ATOM 654 O O . CYS A 1 82 ? -0.543 -3.714 3.794 1.00 93.19 82 CYS A O 1
ATOM 656 N N . ALA A 1 83 ? -0.861 -4.108 5.971 1.00 91.44 83 ALA A N 1
ATOM 657 C CA . ALA A 1 83 ? -0.431 -2.775 6.396 1.00 91.44 83 ALA A CA 1
ATOM 658 C C . ALA A 1 83 ? 1.071 -2.541 6.165 1.00 91.44 83 ALA A C 1
ATOM 660 O O . ALA A 1 83 ? 1.438 -1.478 5.668 1.00 91.44 83 ALA A O 1
ATOM 661 N N . GLN A 1 84 ? 1.899 -3.536 6.487 1.00 92.81 84 GLN A N 1
ATOM 662 C CA . GLN A 1 84 ? 3.345 -3.496 6.296 1.00 92.81 84 GLN A CA 1
ATOM 663 C C . GLN A 1 84 ? 3.691 -3.481 4.802 1.00 92.81 84 GLN A C 1
ATOM 665 O O . GLN A 1 84 ? 4.315 -2.528 4.341 1.00 92.81 84 GLN A O 1
ATOM 670 N N . LEU A 1 85 ? 3.151 -4.433 4.028 1.00 95.75 85 LEU A N 1
ATOM 671 C CA . LEU A 1 85 ? 3.349 -4.498 2.572 1.00 95.75 85 LEU A CA 1
ATOM 672 C C . LEU A 1 85 ? 2.972 -3.188 1.877 1.00 95.75 85 LEU A C 1
ATOM 674 O O . LEU A 1 85 ? 3.671 -2.713 0.982 1.00 95.75 85 LEU A O 1
ATOM 678 N N . ALA A 1 86 ? 1.853 -2.583 2.281 1.00 95.44 86 ALA A N 1
ATOM 679 C CA . ALA A 1 86 ? 1.430 -1.315 1.715 1.00 95.44 86 ALA A CA 1
ATOM 680 C C . ALA A 1 86 ? 2.418 -0.187 2.052 1.00 95.44 86 ALA A C 1
ATOM 682 O O . ALA A 1 86 ? 2.797 0.573 1.159 1.00 95.44 86 ALA A O 1
ATOM 683 N N . ALA A 1 87 ? 2.859 -0.095 3.310 1.00 94.06 87 ALA A N 1
ATOM 684 C CA . ALA A 1 87 ? 3.786 0.939 3.757 1.00 94.06 87 ALA A CA 1
ATOM 685 C C . ALA A 1 87 ? 5.122 0.879 2.998 1.00 94.06 87 ALA A C 1
ATOM 687 O O . ALA A 1 87 ? 5.553 1.906 2.457 1.00 94.06 87 ALA A O 1
ATOM 688 N N . GLU A 1 88 ? 5.711 -0.314 2.883 1.00 94.56 88 GLU A N 1
ATOM 689 C CA . GLU A 1 88 ? 6.969 -0.583 2.167 1.00 94.56 88 GLU A CA 1
ATOM 690 C C . GLU A 1 88 ? 6.869 -0.241 0.672 1.00 94.56 88 GLU A C 1
ATOM 692 O O . GLU A 1 88 ? 7.819 0.258 0.081 1.00 94.56 88 GLU A O 1
ATOM 697 N N . ASN A 1 89 ? 5.687 -0.395 0.066 1.00 96.69 89 ASN A N 1
ATOM 698 C CA . ASN A 1 89 ? 5.475 -0.189 -1.371 1.00 96.69 89 ASN A CA 1
ATOM 699 C C . ASN A 1 89 ? 4.806 1.151 -1.733 1.00 96.69 89 ASN A C 1
ATOM 701 O O . ASN A 1 89 ? 4.296 1.329 -2.845 1.00 96.69 89 ASN A O 1
ATOM 705 N N . GLY A 1 90 ? 4.780 2.116 -0.806 1.00 94.50 90 GLY A N 1
ATOM 706 C CA . GLY A 1 90 ? 4.220 3.448 -1.067 1.00 94.50 90 GLY A CA 1
ATOM 707 C C . GLY A 1 90 ? 2.716 3.419 -1.374 1.00 94.50 90 GLY A C 1
ATOM 708 O O . GLY A 1 90 ? 2.232 4.090 -2.295 1.00 94.50 90 GLY A O 1
ATOM 709 N N . LEU A 1 91 ? 1.979 2.590 -0.638 1.00 95.06 91 LEU A N 1
ATOM 710 C CA . LEU A 1 91 ? 0.535 2.399 -0.715 1.00 95.06 91 LEU A CA 1
ATOM 711 C C . LEU A 1 91 ? -0.091 2.597 0.669 1.00 95.06 91 LEU A C 1
ATOM 713 O O . LEU A 1 91 ? 0.543 2.416 1.704 1.00 95.06 91 LEU A O 1
ATOM 717 N N . THR A 1 92 ? -1.386 2.905 0.696 1.00 94.25 92 THR A N 1
ATOM 718 C CA . THR A 1 92 ? -2.163 2.739 1.929 1.00 94.25 92 THR A CA 1
ATOM 719 C C . THR A 1 92 ? -2.661 1.298 2.026 1.00 94.25 92 THR A C 1
ATOM 721 O O . THR A 1 92 ? -2.942 0.664 1.003 1.00 94.25 92 THR A O 1
ATOM 724 N N . ARG A 1 93 ? -2.861 0.789 3.249 1.00 93.44 93 ARG A N 1
ATOM 725 C CA . ARG A 1 93 ? -3.489 -0.527 3.480 1.00 93.44 93 ARG A CA 1
ATOM 726 C C . ARG A 1 93 ? -4.820 -0.669 2.732 1.00 93.44 93 ARG A C 1
ATOM 728 O O . ARG A 1 93 ? -5.113 -1.725 2.177 1.00 93.44 93 ARG A O 1
ATOM 735 N N . SER A 1 94 ? -5.625 0.398 2.730 1.00 92.75 94 SER A N 1
ATOM 736 C CA . SER A 1 94 ? -6.923 0.439 2.045 1.00 92.75 94 SER A CA 1
ATOM 737 C C . SER A 1 94 ? -6.757 0.266 0.535 1.00 92.75 94 SER A C 1
ATOM 739 O O . SER A 1 94 ? -7.427 -0.569 -0.071 1.00 92.75 94 SER A O 1
ATOM 741 N N . THR A 1 95 ? -5.800 0.987 -0.059 1.00 95.19 95 THR A N 1
ATOM 742 C CA . THR A 1 95 ? -5.474 0.883 -1.486 1.00 95.19 95 THR A CA 1
ATOM 743 C C . THR A 1 95 ? -5.023 -0.527 -1.851 1.00 95.19 95 THR A C 1
ATOM 745 O O . THR A 1 95 ? -5.574 -1.101 -2.784 1.00 95.19 95 THR A O 1
ATOM 748 N N . LEU A 1 96 ? -4.077 -1.113 -1.107 1.00 95.69 96 LEU A N 1
ATOM 749 C CA . LEU A 1 96 ? -3.583 -2.465 -1.396 1.00 95.69 96 LEU A CA 1
ATOM 750 C C . LEU A 1 96 ? -4.698 -3.515 -1.268 1.00 95.69 96 LEU A C 1
ATOM 752 O O . LEU A 1 96 ? -4.888 -4.332 -2.163 1.00 95.69 96 LEU A O 1
ATOM 756 N N . THR A 1 97 ? -5.514 -3.424 -0.213 1.00 94.44 97 THR A N 1
ATOM 757 C CA . THR A 1 97 ? -6.675 -4.310 -0.022 1.00 94.44 97 THR A CA 1
ATOM 758 C C . THR A 1 97 ? -7.674 -4.190 -1.175 1.00 94.44 97 THR A C 1
ATOM 760 O O . THR A 1 97 ? -8.199 -5.199 -1.642 1.00 94.44 97 THR A O 1
ATOM 763 N N . LYS A 1 98 ? -7.941 -2.967 -1.653 1.00 95.31 98 LYS A N 1
ATOM 764 C CA . LYS A 1 98 ? -8.814 -2.731 -2.810 1.00 95.31 98 LYS A CA 1
ATOM 765 C C . LYS A 1 98 ? -8.244 -3.380 -4.074 1.00 95.31 98 LYS A C 1
ATOM 767 O O . LYS A 1 98 ? -8.999 -4.031 -4.787 1.00 95.31 98 LYS A O 1
ATOM 772 N N . LEU A 1 99 ? -6.941 -3.239 -4.323 1.00 95.75 99 LEU A N 1
ATOM 773 C CA . LEU A 1 99 ? -6.272 -3.821 -5.492 1.00 95.75 99 LEU A CA 1
ATOM 774 C C . LEU A 1 99 ? -6.326 -5.354 -5.481 1.00 95.75 99 LEU A C 1
ATOM 776 O O . LEU A 1 99 ? -6.663 -5.952 -6.498 1.00 95.75 99 LEU A O 1
ATOM 780 N N . PHE A 1 100 ? -6.084 -5.987 -4.331 1.00 96.62 100 PHE A N 1
ATOM 781 C CA . PHE A 1 100 ? -6.234 -7.439 -4.189 1.00 96.62 100 PHE A CA 1
ATOM 782 C C . PHE A 1 100 ? -7.675 -7.895 -4.457 1.00 96.62 100 PHE A C 1
ATOM 784 O O . PHE A 1 100 ? -7.897 -8.798 -5.260 1.00 96.62 100 PHE A O 1
ATOM 791 N N . LYS A 1 101 ? -8.672 -7.212 -3.879 1.00 95.25 101 LYS A N 1
ATOM 792 C CA . LYS A 1 101 ? -10.090 -7.530 -4.118 1.00 95.25 101 LYS A CA 1
ATOM 793 C C . LYS A 1 101 ? -10.506 -7.365 -5.579 1.00 95.25 101 LYS A C 1
ATOM 795 O O . LYS A 1 101 ? -11.265 -8.182 -6.083 1.00 95.25 101 LYS A O 1
ATOM 800 N N . GLN A 1 102 ? -10.001 -6.341 -6.270 1.00 96.50 102 GLN A N 1
ATOM 801 C CA . GLN A 1 102 ? -10.266 -6.128 -7.700 1.00 96.50 102 GLN A CA 1
ATOM 802 C C . GLN A 1 102 ? -9.748 -7.272 -8.582 1.00 96.50 102 GLN A C 1
ATOM 804 O O . GLN A 1 102 ? -10.283 -7.488 -9.662 1.00 96.50 102 GLN A O 1
ATOM 809 N N . ARG A 1 103 ? -8.736 -8.017 -8.121 1.00 95.75 103 ARG A N 1
ATOM 810 C CA . ARG A 1 103 ? -8.222 -9.225 -8.783 1.00 9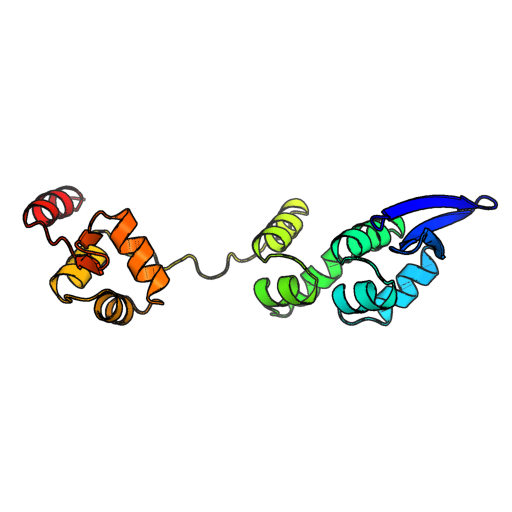5.75 103 ARG A CA 1
ATOM 811 C C . ARG A 1 103 ? -8.942 -10.511 -8.345 1.00 95.75 103 ARG A C 1
ATOM 813 O O . ARG A 1 103 ? -8.515 -11.596 -8.721 1.00 95.75 103 ARG A O 1
ATOM 820 N N . GLY A 1 104 ? -10.000 -10.408 -7.538 1.00 96.62 104 GLY A N 1
ATOM 821 C CA . GLY A 1 104 ? -10.709 -11.560 -6.974 1.00 96.62 104 GLY A CA 1
ATOM 822 C C . GLY A 1 104 ? -9.955 -12.262 -5.840 1.00 96.62 104 GLY A C 1
ATOM 823 O O . GLY A 1 104 ? -10.357 -13.340 -5.411 1.00 96.62 104 GLY A O 1
ATOM 824 N N . TRP A 1 105 ? -8.868 -11.675 -5.334 1.00 96.75 105 TRP A N 1
ATOM 825 C CA . TRP A 1 105 ? -8.082 -12.283 -4.268 1.00 96.75 105 TRP A CA 1
ATOM 826 C C . TRP A 1 105 ? -8.689 -12.014 -2.896 1.00 96.75 105 TRP A C 1
ATOM 828 O O . TRP A 1 105 ? -9.141 -10.905 -2.584 1.00 96.75 105 TRP A O 1
ATOM 838 N N . GLN A 1 106 ? -8.675 -13.043 -2.050 1.00 92.56 106 GLN A N 1
ATOM 839 C CA . GLN A 1 106 ? -9.209 -12.942 -0.703 1.00 92.56 106 GLN A CA 1
ATOM 840 C C . GLN A 1 106 ? -8.204 -12.263 0.222 1.00 92.56 106 GLN A C 1
ATOM 842 O O . GLN A 1 106 ? -7.074 -12.705 0.398 1.00 92.56 106 GLN A O 1
ATOM 847 N N . VAL A 1 107 ? -8.649 -11.189 0.866 1.00 90.38 107 VAL A N 1
ATOM 848 C CA . VAL A 1 107 ? -7.882 -10.506 1.907 1.00 90.38 107 VAL A CA 1
ATOM 849 C C . VAL A 1 107 ? -8.660 -10.643 3.197 1.00 90.38 107 VAL A C 1
ATOM 851 O O . VAL A 1 107 ? -9.773 -10.118 3.302 1.00 90.38 107 VAL A O 1
ATOM 854 N N . LYS A 1 108 ? -8.071 -11.311 4.192 1.00 82.69 108 LYS A N 1
ATOM 855 C CA . LYS A 1 108 ? -8.573 -11.252 5.564 1.00 82.69 108 LYS A CA 1
ATOM 856 C C . LYS A 1 108 ? -8.562 -9.785 5.968 1.00 82.69 108 LYS A C 1
ATOM 858 O O . LYS A 1 108 ? -7.502 -9.163 6.067 1.00 82.69 108 LYS A O 1
ATOM 863 N N . LEU A 1 109 ? -9.750 -9.215 6.148 1.00 67.31 109 LEU A N 1
ATOM 864 C CA . LEU A 1 109 ? -9.877 -7.900 6.751 1.00 67.31 109 LEU A CA 1
ATOM 865 C C . LEU A 1 109 ? -9.194 -8.001 8.114 1.00 67.31 109 LEU A C 1
ATOM 867 O O . LEU A 1 109 ? -9.595 -8.819 8.940 1.00 67.31 109 LEU A O 1
ATOM 871 N N . GLY A 1 110 ? -8.125 -7.225 8.321 1.00 64.00 110 GLY A N 1
ATOM 872 C CA . GLY A 1 110 ? -7.509 -7.125 9.642 1.00 64.00 110 GLY A CA 1
ATOM 873 C C . GLY A 1 110 ? -8.588 -6.809 10.675 1.00 64.00 110 GLY A C 1
ATOM 874 O O . GLY A 1 110 ? -9.574 -6.164 10.308 1.00 64.00 110 GLY A O 1
ATOM 875 N N . MET A 1 111 ? -8.393 -7.295 11.910 1.00 50.50 111 MET A N 1
ATOM 876 C CA . MET A 1 111 ? -9.323 -7.184 13.043 1.00 50.50 111 MET A CA 1
ATOM 877 C C . MET A 1 111 ? -10.233 -5.970 12.873 1.00 50.50 111 MET A C 1
ATOM 879 O O . MET A 1 111 ? -9.769 -4.823 12.907 1.00 50.50 111 MET A O 1
ATOM 883 N N . SER A 1 112 ? -11.516 -6.231 12.597 1.00 55.56 112 SER A N 1
ATOM 884 C CA . SER A 1 112 ? -12.525 -5.176 12.603 1.00 55.56 112 SER A CA 1
ATOM 885 C C . SER A 1 112 ? -12.343 -4.387 13.894 1.00 55.56 112 SER A C 1
ATOM 887 O O . SER A 1 112 ? -12.016 -4.987 14.923 1.00 55.56 112 SER A O 1
ATOM 889 N N . ARG A 1 113 ? -12.504 -3.056 13.849 1.00 61.22 113 ARG A N 1
ATOM 890 C CA . ARG A 1 113 ? -12.499 -2.267 15.088 1.00 61.22 113 ARG A CA 1
ATOM 891 C C . ARG A 1 113 ? -13.405 -2.993 16.084 1.00 61.22 113 ARG A C 1
ATOM 893 O O . ARG A 1 113 ? -14.511 -3.356 15.670 1.00 61.22 113 ARG A O 1
ATOM 900 N N . PRO A 1 114 ? -12.945 -3.255 17.319 1.00 64.06 114 PRO A N 1
ATOM 901 C CA . PRO A 1 114 ? -13.752 -3.984 18.281 1.00 64.06 114 PRO A CA 1
ATOM 902 C C . PRO A 1 114 ? -15.130 -3.325 18.350 1.00 64.06 114 PRO A C 1
ATOM 904 O O . PRO A 1 114 ? -15.247 -2.109 18.527 1.00 64.06 114 PRO A O 1
ATOM 907 N N . ARG A 1 115 ? -16.168 -4.115 18.059 1.00 79.44 115 ARG A N 1
ATOM 908 C CA . ARG A 1 115 ? -17.551 -3.652 18.093 1.00 79.44 115 ARG A CA 1
ATOM 909 C C . ARG A 1 115 ? -17.993 -3.716 19.543 1.00 79.44 115 ARG A C 1
ATOM 911 O O . ARG A 1 115 ? -18.231 -4.801 20.058 1.00 79.44 115 ARG A O 1
ATOM 918 N N . PHE A 1 116 ? -18.062 -2.562 20.188 1.00 84.19 116 PHE A N 1
ATOM 919 C CA . PHE A 1 116 ? -18.647 -2.447 21.516 1.00 84.19 116 PHE A CA 1
ATOM 920 C C . PHE A 1 116 ? -20.142 -2.189 21.377 1.00 84.19 116 PHE A C 1
ATOM 922 O O . PHE A 1 116 ? -20.554 -1.384 20.536 1.00 84.19 116 PHE A O 1
ATOM 929 N N . SER A 1 117 ? -20.954 -2.857 22.192 1.00 86.75 117 SER A N 1
ATOM 930 C CA . SER A 1 117 ? -22.371 -2.517 22.281 1.00 86.75 117 SER A CA 1
ATOM 931 C C . SER A 1 117 ? -22.538 -1.119 22.884 1.00 86.75 117 SER A C 1
ATOM 933 O O . SER A 1 117 ? -21.694 -0.655 23.657 1.00 86.75 117 SER A O 1
ATOM 935 N N . GLN A 1 118 ? -23.644 -0.443 22.562 1.00 83.38 118 GLN A N 1
ATOM 936 C CA . GLN A 1 118 ? -23.970 0.858 23.158 1.00 83.38 118 GLN A CA 1
ATOM 937 C C . GLN A 1 118 ? -23.971 0.781 24.692 1.00 83.38 118 GLN A C 1
ATOM 939 O O . GLN A 1 118 ? -23.466 1.685 25.352 1.00 83.38 118 GLN A O 1
ATOM 944 N N . TYR A 1 119 ? -24.430 -0.346 25.246 1.00 83.69 119 TYR A N 1
ATOM 945 C CA . TYR A 1 119 ? -24.374 -0.637 26.676 1.00 83.69 119 TYR A CA 1
ATOM 946 C C . TYR A 1 119 ? -22.941 -0.684 27.226 1.00 83.69 119 TYR A C 1
ATOM 948 O O . TYR A 1 119 ? -22.658 -0.029 28.223 1.00 83.69 119 TYR A O 1
ATOM 956 N N . GLN A 1 120 ? -22.015 -1.404 26.578 1.00 89.44 120 GLN A N 1
ATOM 957 C CA . GLN A 1 120 ? -20.612 -1.467 27.019 1.00 89.44 120 GLN A CA 1
ATOM 958 C C . GLN A 1 120 ? -19.956 -0.083 27.027 1.00 89.44 120 GLN A C 1
ATOM 960 O O . GLN A 1 120 ? -19.235 0.258 27.962 1.00 89.44 120 GLN A O 1
ATOM 965 N N . ILE A 1 121 ? -20.235 0.726 26.001 1.00 89.69 121 ILE A N 1
ATOM 966 C CA . ILE A 1 121 ? -19.699 2.086 25.888 1.00 89.69 121 ILE A CA 1
ATOM 967 C C . ILE A 1 121 ? -20.289 2.986 26.981 1.00 89.69 121 ILE A C 1
ATOM 969 O O . ILE A 1 121 ? -19.539 3.697 27.648 1.00 89.69 121 ILE A O 1
ATOM 973 N N . ALA A 1 122 ? -21.611 2.945 27.177 1.00 86.25 122 ALA A N 1
ATOM 974 C CA . ALA A 1 122 ? -22.298 3.732 28.197 1.00 86.25 122 ALA A CA 1
ATOM 975 C C . ALA A 1 122 ? -21.826 3.348 29.606 1.00 86.25 122 ALA A C 1
ATOM 977 O O . ALA A 1 122 ? -21.462 4.224 30.386 1.00 86.25 122 ALA A O 1
ATOM 978 N N . LYS A 1 123 ? -21.736 2.047 29.903 1.00 88.06 123 LYS A N 1
ATOM 979 C CA . LYS A 1 123 ? -21.215 1.528 31.173 1.00 88.06 123 LYS A CA 1
ATOM 980 C C . LYS A 1 123 ? -19.796 2.025 31.444 1.00 88.06 123 LYS A C 1
ATOM 982 O O . LYS A 1 123 ? -19.559 2.621 32.491 1.00 88.06 123 LYS A O 1
ATOM 987 N N . ALA A 1 124 ? -18.886 1.879 30.480 1.00 90.88 124 ALA A N 1
ATOM 988 C CA . ALA A 1 124 ? -17.513 2.353 30.632 1.00 90.88 124 ALA A CA 1
ATOM 989 C C . ALA A 1 124 ? -17.441 3.877 30.848 1.00 90.88 124 ALA A C 1
ATOM 991 O O . ALA A 1 124 ? -16.633 4.343 31.647 1.00 90.88 124 ALA A O 1
ATOM 992 N N . ALA A 1 125 ? -18.288 4.658 30.167 1.00 89.00 125 ALA A N 1
ATOM 993 C CA . ALA A 1 125 ? -18.355 6.112 30.332 1.00 89.00 125 ALA A CA 1
ATOM 994 C C . ALA A 1 125 ? -18.913 6.547 31.700 1.00 89.00 125 ALA A C 1
ATOM 996 O O . ALA A 1 125 ? -18.515 7.590 32.211 1.00 89.00 125 ALA A O 1
ATOM 997 N N . MET A 1 126 ? -19.811 5.760 32.299 1.00 86.38 126 MET A N 1
ATOM 998 C CA . MET A 1 126 ? -20.330 6.008 33.649 1.00 86.38 126 MET A CA 1
ATOM 999 C C . MET A 1 126 ? -19.308 5.662 34.731 1.00 86.38 126 MET A C 1
ATOM 1001 O O . MET A 1 126 ? -19.102 6.437 35.662 1.00 86.38 126 MET A O 1
ATOM 1005 N N . GLU A 1 127 ? -18.648 4.511 34.595 1.00 88.62 127 GLU A N 1
ATOM 1006 C CA . GLU A 1 127 ? -17.645 4.034 35.554 1.00 88.62 127 GLU A CA 1
ATOM 1007 C C . GLU A 1 127 ? -16.384 4.911 35.556 1.00 88.62 127 GLU A C 1
ATOM 1009 O O . GLU A 1 127 ? -15.645 4.966 36.544 1.00 88.62 127 GLU A O 1
ATOM 1014 N N . HIS A 1 128 ? -16.118 5.619 34.456 1.00 89.94 128 HIS A N 1
ATOM 1015 C CA . HIS A 1 128 ? -14.869 6.336 34.259 1.00 89.94 128 HIS A CA 1
ATOM 1016 C C . HIS A 1 128 ? -15.072 7.758 33.740 1.00 89.94 128 HIS A C 1
ATOM 1018 O O . HIS A 1 128 ? -15.535 7.984 32.631 1.00 89.94 128 HIS A O 1
ATOM 1024 N N . LYS A 1 129 ? -14.583 8.742 34.503 1.00 83.94 129 LYS A N 1
ATOM 1025 C CA . LYS A 1 129 ? -14.753 10.179 34.214 1.00 83.94 129 LYS A CA 1
ATOM 1026 C C . LYS A 1 129 ? -13.800 10.750 33.151 1.00 83.94 129 LYS A C 1
ATOM 1028 O O . LYS A 1 129 ? -13.847 11.944 32.870 1.00 83.94 129 LYS A O 1
ATOM 1033 N N . THR A 1 130 ? -12.914 9.940 32.562 1.00 89.38 130 THR A N 1
ATOM 1034 C CA . THR A 1 130 ? -11.935 10.410 31.563 1.00 89.38 130 THR A CA 1
ATOM 1035 C C . THR A 1 130 ? -11.861 9.490 30.350 1.00 89.38 130 THR A C 1
ATOM 1037 O O . THR A 1 130 ? -11.967 8.271 30.477 1.00 89.38 130 THR A O 1
ATOM 1040 N N . ILE A 1 131 ? -11.588 10.067 29.172 1.00 92.44 131 ILE A N 1
ATOM 1041 C CA . ILE A 1 131 ? -11.411 9.317 27.914 1.00 92.44 131 ILE A CA 1
ATOM 1042 C C . ILE A 1 131 ? -10.337 8.231 28.067 1.00 92.44 131 ILE A C 1
ATOM 1044 O O . ILE A 1 131 ? -10.513 7.124 27.572 1.00 92.44 131 ILE A O 1
ATOM 1048 N N . ASN A 1 132 ? -9.242 8.524 28.774 1.00 93.12 132 ASN A N 1
ATOM 1049 C CA . ASN A 1 132 ? -8.146 7.575 28.969 1.00 93.12 132 ASN A CA 1
ATOM 1050 C C . ASN A 1 132 ? -8.564 6.374 29.823 1.00 93.12 132 ASN A C 1
ATOM 1052 O O . ASN A 1 132 ? -8.194 5.246 29.509 1.00 93.12 132 ASN A O 1
ATOM 1056 N N . ALA A 1 133 ? -9.343 6.599 30.881 1.00 91.38 133 ALA A N 1
ATOM 1057 C CA . ALA A 1 133 ? -9.852 5.514 31.710 1.00 91.38 133 ALA A CA 1
ATOM 1058 C C . ALA A 1 133 ? -10.868 4.649 30.940 1.00 91.38 133 ALA A C 1
ATOM 1060 O O . ALA A 1 133 ? -10.754 3.425 30.961 1.00 91.38 133 ALA A O 1
ATOM 1061 N N . VAL A 1 134 ? -11.755 5.268 30.148 1.00 92.38 134 VAL A N 1
ATOM 1062 C CA . VAL A 1 134 ? -12.642 4.544 29.218 1.00 92.38 134 VAL A CA 1
ATOM 1063 C C . VAL A 1 134 ? -11.835 3.729 28.200 1.00 92.38 134 VAL A C 1
ATOM 1065 O O . VAL A 1 134 ? -12.138 2.567 27.955 1.00 92.38 134 VAL A O 1
ATOM 1068 N N . ALA A 1 135 ? -10.776 4.305 27.625 1.00 92.81 135 ALA A N 1
ATOM 1069 C CA . ALA A 1 135 ? -9.925 3.632 26.647 1.00 92.81 135 ALA A CA 1
ATOM 1070 C C . ALA A 1 135 ? -9.239 2.386 27.226 1.00 92.81 135 ALA A C 1
ATOM 1072 O O . ALA A 1 135 ? -9.222 1.342 26.574 1.00 92.81 135 ALA A O 1
ATOM 1073 N N . ARG A 1 136 ? -8.733 2.472 28.466 1.00 93.88 136 ARG A N 1
ATOM 1074 C CA . ARG A 1 136 ? -8.157 1.323 29.183 1.00 93.88 136 ARG A CA 1
ATOM 1075 C C . ARG A 1 136 ? -9.201 0.241 29.453 1.00 93.88 136 ARG A C 1
ATOM 1077 O O . ARG A 1 136 ? -8.916 -0.924 29.197 1.00 93.88 136 ARG A O 1
ATOM 1084 N N . ASN A 1 137 ? -10.397 0.622 29.908 1.00 93.94 137 ASN A N 1
ATOM 1085 C CA . ASN A 1 137 ? -11.502 -0.310 30.159 1.00 93.94 137 ASN A CA 1
ATOM 1086 C C . ASN A 1 137 ? -11.903 -1.068 28.880 1.00 93.94 137 ASN A C 1
ATOM 1088 O O . ASN A 1 137 ? -11.966 -2.295 28.872 1.00 93.94 137 ASN A O 1
ATOM 1092 N N . LEU A 1 138 ? -12.044 -0.344 27.766 1.00 90.19 138 LEU A N 1
ATOM 1093 C CA . LEU A 1 138 ? -12.376 -0.909 26.456 1.00 90.19 138 LEU A CA 1
ATOM 1094 C C . LEU A 1 138 ? -11.178 -1.564 25.741 1.00 90.19 138 LEU A C 1
ATOM 1096 O O . LEU A 1 138 ? -11.349 -2.100 24.649 1.00 90.19 138 LEU A O 1
ATOM 1100 N N . LYS A 1 139 ? -9.970 -1.532 26.320 1.00 90.94 139 LYS A N 1
ATOM 1101 C CA . LYS A 1 139 ? -8.721 -2.041 25.720 1.00 90.94 139 LYS A CA 1
ATOM 1102 C C . LYS A 1 139 ? -8.457 -1.491 24.308 1.00 90.94 139 LYS A C 1
ATOM 1104 O O . LYS A 1 139 ? -8.069 -2.221 23.397 1.00 90.94 139 LYS A O 1
ATOM 1109 N N . VAL A 1 140 ? -8.663 -0.188 24.117 1.00 89.25 140 VAL A N 1
ATOM 1110 C CA . VAL A 1 140 ? -8.410 0.516 22.848 1.00 89.25 140 VAL A CA 1
ATOM 1111 C C . VAL A 1 140 ? -7.517 1.735 23.045 1.00 89.25 140 VAL A C 1
ATOM 1113 O O . VAL A 1 140 ? -7.377 2.259 24.146 1.00 89.25 140 VAL A O 1
ATOM 1116 N N . HIS A 1 141 ? -6.937 2.236 21.954 1.00 91.25 141 HIS A N 1
ATOM 1117 C CA . HIS A 1 141 ? -6.220 3.511 21.965 1.00 91.25 141 HIS A CA 1
ATOM 1118 C C . HIS A 1 141 ? -7.163 4.686 22.297 1.00 91.25 141 HIS A C 1
ATOM 1120 O O . HIS A 1 141 ? -8.333 4.683 21.898 1.00 91.25 141 HIS A O 1
ATOM 1126 N N . TRP A 1 142 ? -6.657 5.724 22.974 1.00 92.00 142 TRP A N 1
ATOM 1127 C CA . TRP A 1 142 ? -7.467 6.851 23.465 1.00 92.00 142 TRP A CA 1
ATOM 1128 C C . TRP A 1 142 ? -8.207 7.605 22.348 1.00 92.00 142 TRP A C 1
ATOM 1130 O O . TRP A 1 142 ? -9.347 8.026 22.536 1.00 92.00 142 TRP A O 1
ATOM 1140 N N . GLU A 1 143 ? -7.619 7.713 21.154 1.00 91.38 143 GLU A N 1
ATOM 1141 C CA . GLU A 1 143 ? -8.278 8.322 19.987 1.00 91.38 143 GLU A CA 1
ATOM 1142 C C . GLU A 1 143 ? -9.472 7.497 19.497 1.00 91.38 143 GLU A C 1
ATOM 1144 O O . GLU A 1 143 ? -10.486 8.048 19.057 1.00 91.38 143 GLU A O 1
ATOM 1149 N N . THR A 1 144 ? -9.377 6.167 19.606 1.00 89.38 144 THR A N 1
ATOM 1150 C CA . THR A 1 144 ? -10.477 5.262 19.258 1.00 89.38 144 THR A CA 1
ATOM 1151 C C . THR A 1 144 ? -11.607 5.423 20.268 1.00 89.38 144 THR A C 1
ATOM 1153 O O . THR A 1 144 ? -12.747 5.630 19.857 1.00 89.38 144 THR A O 1
ATOM 1156 N N . ALA A 1 145 ? -11.295 5.450 21.569 1.00 91.56 145 ALA A N 1
ATOM 1157 C CA . ALA A 1 145 ? -12.281 5.719 22.618 1.00 91.56 145 ALA A CA 1
ATOM 1158 C C . ALA A 1 145 ? -12.955 7.090 22.442 1.00 91.56 145 ALA A C 1
ATOM 1160 O O . ALA A 1 145 ? -14.179 7.179 22.456 1.00 91.56 145 ALA A O 1
ATOM 1161 N N . LYS A 1 146 ? -12.182 8.152 22.179 1.00 92.69 146 LYS A N 1
ATOM 1162 C CA . LYS A 1 146 ? -12.706 9.494 21.875 1.00 92.69 146 LYS A CA 1
ATOM 1163 C C . LYS A 1 146 ? -13.677 9.477 20.693 1.00 92.69 146 LYS A C 1
ATOM 1165 O O . LYS A 1 146 ? -14.745 10.081 20.768 1.00 92.69 146 LYS A O 1
ATOM 1170 N N . THR A 1 147 ? -13.311 8.793 19.608 1.00 90.50 147 THR A N 1
ATOM 1171 C CA . THR A 1 147 ? -14.156 8.666 18.410 1.00 90.50 147 THR A CA 1
ATOM 1172 C C . THR A 1 147 ? -15.461 7.938 18.724 1.00 90.50 147 THR A C 1
ATOM 1174 O O . THR A 1 147 ? -16.530 8.411 18.341 1.00 90.50 147 THR A O 1
ATOM 1177 N N . ILE A 1 148 ? -15.381 6.828 19.466 1.00 90.19 148 ILE A N 1
ATOM 1178 C CA . ILE A 1 148 ? -16.539 6.045 19.910 1.00 90.19 148 ILE A CA 1
ATOM 1179 C C . ILE A 1 148 ? -17.470 6.917 20.762 1.00 90.19 148 ILE A C 1
ATOM 1181 O O . ILE A 1 148 ? -18.636 7.081 20.411 1.00 90.19 148 ILE A O 1
ATOM 1185 N N . LEU A 1 149 ? -16.952 7.556 21.812 1.00 91.44 149 LEU A N 1
ATOM 1186 C CA . LEU A 1 149 ? -17.733 8.406 22.716 1.00 91.44 149 LEU A CA 1
ATOM 1187 C C . LEU A 1 149 ? -18.402 9.577 21.982 1.00 91.44 149 LEU A C 1
ATOM 1189 O O . LEU A 1 149 ? -19.576 9.859 22.214 1.00 91.44 149 LEU A O 1
ATOM 1193 N N . LYS A 1 150 ? -17.693 10.217 21.041 1.00 90.94 150 LYS A N 1
ATOM 1194 C CA . LYS A 1 150 ? -18.256 11.284 20.200 1.00 90.94 150 LYS A CA 1
ATOM 1195 C C . LYS A 1 150 ? -19.388 10.769 19.306 1.00 90.94 150 LYS A C 1
ATOM 1197 O O . LYS A 1 150 ? -20.416 11.428 19.202 1.00 90.94 150 LYS A O 1
ATOM 1202 N N . SER A 1 151 ? -19.223 9.594 18.690 1.00 88.06 151 SER A N 1
ATOM 1203 C CA . SER A 1 151 ? -20.265 8.988 17.843 1.00 88.06 151 SER A CA 1
ATOM 1204 C C . SER A 1 151 ? -21.535 8.632 18.620 1.00 88.06 151 SER A C 1
ATOM 1206 O O . SER A 1 151 ? -22.628 8.727 18.075 1.00 88.06 151 SER A O 1
ATOM 1208 N N . GLN A 1 152 ? -21.391 8.298 19.906 1.00 88.19 152 GLN A N 1
ATOM 1209 C CA . GLN A 1 152 ? -22.496 7.990 20.816 1.00 88.19 152 GLN A CA 1
ATOM 1210 C C . GLN A 1 152 ? -23.059 9.229 21.529 1.00 88.19 152 GLN A C 1
ATOM 1212 O O . GLN A 1 152 ? -23.899 9.089 22.406 1.00 88.19 152 GLN A O 1
ATOM 1217 N N . LYS A 1 153 ? -22.602 10.444 21.185 1.00 89.31 153 LYS A N 1
ATOM 1218 C CA . LYS A 1 153 ? -22.998 11.705 21.845 1.00 89.31 153 LYS A CA 1
ATOM 1219 C C . LYS A 1 153 ? -22.710 11.748 23.360 1.00 89.31 153 LYS A C 1
ATOM 1221 O O . LYS A 1 153 ? -23.282 12.565 24.068 1.00 89.31 153 LYS A O 1
ATOM 1226 N N . LEU A 1 154 ? -21.769 10.933 23.844 1.00 89.06 154 LEU A N 1
ATOM 1227 C CA . LEU A 1 154 ? -21.344 10.878 25.253 1.00 89.06 154 LEU A CA 1
ATOM 1228 C C . LEU A 1 154 ? -20.178 11.828 25.562 1.00 89.06 154 LEU A C 1
ATOM 1230 O O . LEU A 1 154 ? -19.639 11.820 26.665 1.00 89.06 154 LEU A O 1
ATOM 1234 N N . LEU A 1 155 ? -19.744 12.628 24.588 1.00 90.69 155 LEU A N 1
ATOM 1235 C CA . LEU A 1 155 ? -18.614 13.540 24.725 1.00 90.69 155 LEU A CA 1
ATOM 1236 C C . LEU A 1 155 ? -18.981 14.925 24.190 1.00 90.69 155 LEU A C 1
ATOM 1238 O O . LEU A 1 155 ? -19.306 15.061 23.010 1.00 90.69 155 LEU A O 1
ATOM 1242 N N . THR A 1 156 ? -18.860 15.949 25.033 1.00 88.56 156 THR A N 1
ATOM 1243 C CA . THR A 1 156 ? -19.034 17.361 24.659 1.00 88.56 156 THR A CA 1
ATOM 1244 C C . THR A 1 156 ? -17.742 18.148 24.867 1.00 88.56 156 THR A C 1
ATOM 1246 O O . THR A 1 156 ? -16.803 17.670 25.509 1.00 88.56 156 THR A O 1
ATOM 1249 N N . ARG A 1 157 ? -17.665 19.357 24.303 1.00 87.31 157 ARG A N 1
ATOM 1250 C CA . ARG A 1 157 ? -16.545 20.280 24.510 1.00 87.31 157 ARG A CA 1
ATOM 1251 C C . ARG A 1 157 ? -17.023 21.458 25.357 1.00 87.31 157 ARG A C 1
ATOM 1253 O O . ARG A 1 157 ? -17.903 22.191 24.927 1.00 87.31 157 ARG A O 1
ATOM 1260 N N . GLN A 1 158 ? -16.423 21.646 26.528 1.00 85.19 158 GLN A N 1
ATOM 1261 C CA . GLN A 1 158 ? -16.684 22.770 27.431 1.00 85.19 158 GLN A CA 1
ATOM 1262 C C . GLN A 1 158 ? -15.364 23.474 27.745 1.00 85.19 158 GLN A C 1
ATOM 1264 O O . GLN A 1 158 ? -14.386 22.826 28.122 1.00 85.19 158 GLN A O 1
ATOM 1269 N N . SER A 1 159 ? -15.315 24.791 27.530 1.00 85.50 159 SER A N 1
ATOM 1270 C CA . SER A 1 159 ? -14.141 25.635 27.817 1.00 85.50 159 SER A CA 1
ATOM 1271 C C . SER A 1 159 ? -12.824 25.068 27.262 1.00 85.50 159 SER A C 1
ATOM 1273 O O . SER A 1 159 ? -11.803 24.999 27.940 1.00 85.50 159 SER A O 1
ATOM 1275 N N . GLY A 1 160 ? -12.862 24.567 26.023 1.00 83.00 160 GLY A N 1
ATOM 1276 C CA . GLY A 1 160 ? -11.703 23.982 25.343 1.00 83.00 160 GLY A CA 1
ATOM 1277 C C . GLY A 1 160 ? -11.366 22.532 25.722 1.00 83.00 160 GLY A C 1
ATOM 1278 O O . GLY A 1 160 ? -10.620 21.895 24.975 1.00 83.00 160 GLY A O 1
ATOM 1279 N N . ARG A 1 161 ? -11.956 21.972 26.787 1.00 80.88 161 ARG A N 1
ATOM 1280 C CA . ARG A 1 161 ? -11.733 20.594 27.263 1.00 80.88 161 ARG A CA 1
ATOM 1281 C C . ARG A 1 161 ? -12.875 19.659 26.858 1.00 80.88 161 ARG A C 1
ATOM 1283 O O . ARG A 1 161 ? -14.004 20.093 26.650 1.00 80.88 161 ARG A O 1
ATOM 1290 N N . TYR A 1 162 ? -12.572 18.369 26.718 1.00 82.25 162 TYR A N 1
ATOM 1291 C CA . TYR A 1 162 ? -13.593 17.343 26.494 1.00 82.25 162 TYR A CA 1
ATOM 1292 C C . TYR A 1 162 ? -14.161 16.874 27.831 1.00 82.25 162 TYR A C 1
ATOM 1294 O O . TYR A 1 162 ? -13.398 16.508 28.724 1.00 82.25 162 TYR A O 1
ATOM 1302 N N . VAL A 1 163 ? -15.487 16.858 27.938 1.00 84.00 163 VAL A N 1
ATOM 1303 C CA . VAL A 1 163 ? -16.226 16.427 29.127 1.00 84.00 163 VAL A CA 1
ATOM 1304 C C . VAL A 1 163 ? -17.173 15.301 28.724 1.00 84.00 163 VAL A C 1
ATOM 1306 O O . VAL A 1 163 ? -17.815 15.370 27.672 1.00 84.00 163 VAL A O 1
ATOM 1309 N N . LEU A 1 164 ? -17.219 14.241 29.531 1.00 84.19 164 LEU A N 1
ATOM 1310 C CA . LEU A 1 164 ? -18.170 13.151 29.341 1.00 84.19 164 LEU A CA 1
ATOM 1311 C C . LEU A 1 164 ? -19.559 13.617 29.769 1.00 84.19 164 LEU A C 1
ATOM 1313 O O . LEU A 1 164 ? -19.738 14.097 30.887 1.00 84.19 164 LEU A O 1
ATOM 1317 N N . VAL A 1 165 ? -20.530 13.471 28.874 1.00 80.38 165 VAL A N 1
ATOM 1318 C CA . VAL A 1 165 ? -21.934 13.754 29.164 1.00 80.38 165 VAL A CA 1
ATOM 1319 C C . VAL A 1 165 ? -22.585 12.430 29.508 1.00 80.38 165 VAL A C 1
ATOM 1321 O O . VAL A 1 165 ? -22.878 11.623 28.629 1.00 80.38 165 VAL A O 1
ATOM 1324 N N . VAL A 1 166 ? -22.767 12.190 30.801 1.00 66.50 166 VAL A N 1
ATOM 1325 C CA . VAL A 1 166 ? -23.546 11.055 31.286 1.00 66.50 166 VAL A CA 1
ATOM 1326 C C . VAL A 1 166 ? -24.962 11.567 31.515 1.00 66.50 166 VAL A C 1
ATOM 1328 O O . VAL A 1 166 ? -25.276 12.077 32.585 1.00 66.50 166 VAL A O 1
ATOM 1331 N N . ALA A 1 167 ? -25.799 11.512 30.480 1.00 60.53 167 ALA A N 1
ATOM 1332 C CA . ALA A 1 167 ? -27.224 11.768 30.651 1.00 60.53 167 ALA A CA 1
ATOM 1333 C C . ALA A 1 167 ? -27.868 10.512 31.254 1.00 60.53 167 ALA A C 1
ATOM 1335 O O . ALA A 1 167 ? -27.776 9.432 30.666 1.00 60.53 167 ALA A O 1
ATOM 1336 N N . SER A 1 168 ? -28.530 10.652 32.402 1.00 59.16 168 SER A N 1
ATOM 1337 C CA . SER A 1 168 ? -29.352 9.601 33.025 1.00 59.16 168 SER A CA 1
ATOM 1338 C C . SER A 1 168 ? -30.366 8.992 32.043 1.00 59.16 168 SER A C 1
ATOM 1340 O O . SER A 1 168 ? -30.627 7.792 32.081 1.00 59.16 168 SER A O 1
ATOM 1342 N N . ASP A 1 169 ? -30.840 9.788 31.082 1.00 58.50 169 ASP A N 1
ATOM 1343 C CA . ASP A 1 169 ? -31.828 9.399 30.067 1.00 58.50 169 ASP A CA 1
ATOM 1344 C C . ASP A 1 169 ? -31.284 8.407 29.022 1.00 58.50 169 ASP A C 1
ATOM 1346 O O . ASP A 1 169 ? -32.041 7.694 28.356 1.00 58.50 169 ASP A O 1
ATOM 1350 N N . PHE A 1 170 ? -29.958 8.308 28.883 1.00 60.09 170 PHE A N 1
ATOM 1351 C CA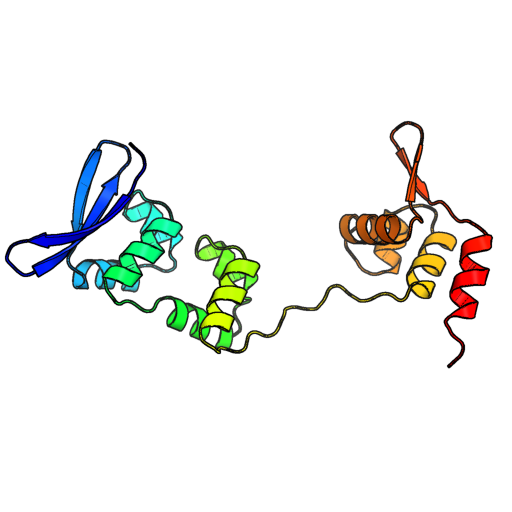 . PHE A 1 170 ? -29.324 7.416 27.910 1.00 60.09 170 PHE A CA 1
ATOM 1352 C C . PHE A 1 170 ? -29.472 5.931 28.296 1.00 60.09 170 PHE A C 1
ATOM 1354 O O . PHE A 1 170 ? -29.481 5.064 27.423 1.00 60.09 170 PHE A O 1
ATOM 1361 N N . LEU A 1 171 ? -29.653 5.625 29.587 1.00 54.97 171 LEU A N 1
ATOM 1362 C CA . LEU A 1 171 ? -29.870 4.254 30.070 1.00 54.97 171 LEU A CA 1
ATOM 1363 C C . LEU A 1 171 ? -31.267 3.728 29.736 1.00 54.97 171 LEU A C 1
ATOM 1365 O O . LEU A 1 171 ? -31.410 2.560 29.371 1.00 54.97 171 LEU A O 1
ATOM 1369 N N . ASN A 1 172 ? -32.279 4.596 29.785 1.00 55.34 172 ASN A N 1
ATOM 1370 C CA . ASN A 1 172 ? -33.660 4.214 29.488 1.00 55.34 172 ASN A CA 1
ATOM 1371 C C . ASN A 1 172 ? -33.832 3.826 28.008 1.00 55.34 172 ASN A C 1
ATOM 1373 O O . ASN A 1 172 ? -34.536 2.867 27.693 1.00 55.34 172 ASN A O 1
ATOM 1377 N N . SER A 1 173 ? -33.115 4.487 27.091 1.00 55.66 173 SER A N 1
ATOM 1378 C CA . SER A 1 173 ? -33.125 4.107 25.668 1.00 55.66 173 SER A CA 1
ATOM 1379 C C . SER A 1 173 ? -32.295 2.848 25.370 1.00 55.66 173 SER A C 1
ATOM 1381 O O . SER A 1 173 ? -32.719 2.016 24.568 1.00 55.66 173 SER A O 1
ATOM 1383 N N . ALA A 1 174 ? -31.162 2.643 26.055 1.00 52.78 174 ALA A N 1
ATOM 1384 C CA . ALA A 1 174 ? -30.312 1.464 25.859 1.00 52.78 174 ALA A CA 1
ATOM 1385 C C . ALA A 1 174 ? -30.964 0.151 26.340 1.00 52.78 174 ALA A C 1
ATOM 1387 O O . ALA A 1 174 ? -30.755 -0.892 25.721 1.00 52.78 174 ALA A O 1
ATOM 1388 N N . HIS A 1 175 ? -31.782 0.189 27.399 1.00 51.78 175 HIS A N 1
ATOM 1389 C CA . HIS A 1 175 ? -32.540 -0.982 27.861 1.00 51.78 175 HIS A CA 1
ATOM 1390 C C . HIS A 1 175 ? -33.729 -1.338 26.958 1.00 51.78 175 HIS A C 1
ATOM 1392 O O . HIS A 1 175 ? -34.089 -2.510 26.858 1.00 51.78 175 HIS A O 1
ATOM 1398 N N . THR A 1 176 ? -34.307 -0.359 26.256 1.00 48.50 176 THR A N 1
ATOM 1399 C CA . THR A 1 176 ? -35.489 -0.578 25.403 1.00 48.50 176 THR A CA 1
ATOM 1400 C C . THR A 1 176 ? -35.153 -1.370 24.129 1.00 48.50 176 THR A C 1
ATOM 1402 O O . THR A 1 176 ? -35.996 -2.099 23.617 1.00 48.50 176 THR A O 1
ATOM 1405 N N . HIS A 1 177 ? -33.900 -1.325 23.662 1.00 44.44 177 HIS A N 1
ATOM 1406 C CA . HIS A 1 177 ? -33.433 -2.061 22.476 1.00 44.44 177 HIS A CA 1
ATOM 1407 C C . HIS A 1 177 ? -32.801 -3.438 22.769 1.00 44.44 177 HIS A C 1
ATOM 1409 O O . HIS A 1 177 ? -32.283 -4.074 21.854 1.00 44.44 177 HIS A O 1
ATOM 1415 N N . LEU A 1 178 ? -32.832 -3.905 24.024 1.00 37.88 178 LEU A N 1
ATOM 1416 C CA . LEU A 1 178 ? -32.267 -5.197 24.451 1.00 37.88 178 LEU A CA 1
ATOM 1417 C C . LEU A 1 178 ? -33.322 -6.271 24.767 1.00 37.88 178 LEU A C 1
ATOM 1419 O O . LEU A 1 178 ? -32.963 -7.347 25.241 1.00 37.88 178 LEU A O 1
ATOM 1423 N N . ARG A 1 179 ? -34.606 -6.016 24.489 1.00 35.88 179 ARG A N 1
ATOM 1424 C CA . ARG A 1 179 ? -35.624 -7.075 24.479 1.00 35.88 179 ARG A CA 1
ATOM 1425 C C . ARG A 1 179 ? -35.555 -7.814 23.141 1.00 35.88 179 ARG A C 1
ATOM 1427 O O . ARG A 1 179 ? -36.095 -7.330 22.149 1.00 35.88 179 ARG A O 1
ATOM 1434 N N . ILE A 1 180 ? -34.828 -8.931 23.133 1.00 35.41 180 ILE A N 1
ATOM 1435 C CA . ILE A 1 180 ? -35.042 -10.048 22.200 1.00 35.41 180 ILE A CA 1
ATOM 1436 C C . ILE A 1 180 ? -36.073 -10.961 22.854 1.00 35.41 180 ILE A C 1
ATOM 1438 O O . ILE A 1 180 ? -35.904 -11.212 24.070 1.00 35.41 180 ILE A O 1
#

Secondary structure (DSSP, 8-state):
---EEEEEEETTEEEEEEE-TTS-EEEE-HHHHHHHHHT-SSHHHHHHHTTS-HHHHHHHHHHTT--HHHHHHHHHHTT--HHHHHHHTT--HHHHHHHHHHTT-------PPP---HHHHHHHHHH-SSHHHHHHHTTS-HHHHHHHHHHTT-EEEETTEEEE---THHHHHHHHTT--

Sequence (180 aa):
MPSKVFAIVVDQRKMVAITVSEGDWHCYLPSEIETIYSQSDNLRTIASRLGITPLLIRKALRLASIDYLRDLYKQYQSGTPCAQLAAENGLTRSTLTKLFKQRGWQVKLGMSRPRFSQYQIAKAAMEHKTINAVARNLKVHWETAKTILKSQKLLTRQSGRYVLVVASDFLNSAHTHLRI

pLDDT: mean 87.85, std 13.46, range [35.41, 97.75]

Foldseek 3Di:
DAKAWDWDADPNAIWIWIAAPVGDIDTHHLVVLVVLVVPDPELVRSCVVRNHALVRNVVSCVSSVHPVLVVLVVVVVVPDDLCRNQVRSVHHSVRNCVVC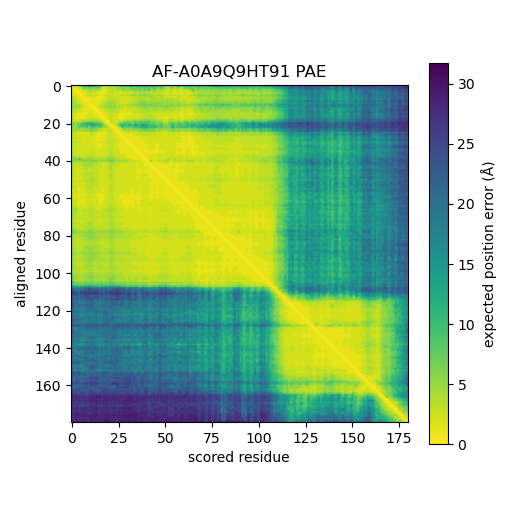VVVVHDDDDPPDDPDDQLVLLLVLVVVDFDLVSSCVSVVHDSVSSVVVCVVSVQWDADPNDIGGNNDPVSVVVSVVVPDD

Solvent-accessible surface area (backbone atoms only — not comparable to full-atom values): 10469 Å² total; per-residue (Å²): 90,83,60,49,67,48,80,47,73,56,94,92,37,70,30,45,36,37,34,31,54,86,68,52,75,49,77,34,47,39,68,55,55,49,51,53,51,77,75,38,97,37,42,42,59,47,10,62,76,66,63,44,52,33,69,49,44,55,51,47,35,53,75,45,71,47,67,62,68,59,56,55,47,51,46,40,74,76,65,48,52,61,56,56,59,13,56,57,37,64,42,48,43,67,56,47,53,49,56,39,46,76,71,74,43,89,70,82,76,69,82,68,77,84,84,69,53,72,61,58,53,52,51,38,52,69,80,24,90,43,56,62,54,28,6,59,75,71,72,47,58,48,69,57,35,45,52,52,35,45,76,69,65,32,46,47,77,54,97,92,40,81,42,71,50,81,58,79,68,58,56,62,57,56,59,67,76,65,77,126